Protein AF-A0AAP0PRJ4-F1 (afdb_monomer_lite)

InterPro domains:
  IPR001906 Terpene synthase, N-terminal domain [PF01397] (146-217)
  IPR008930 Terpenoid cyclases/protein prenyltransferase alpha-alpha toroid [SSF48239] (70-239)
  IPR008949 Isoprenoid synthase domain superfamily [G3DSA:1.10.600.10] (243-301)
  IPR008949 Isoprenoid synthase domain superfamily [SSF48576] (244-309)
  IPR036965 Terpene synthase, N-terminal domain superfamily [G3DSA:1.50.10.130] (69-141)
  IPR036965 Terpene synthase, N-terminal domain superfamily [G3DSA:1.50.10.130] (145-242)
  IPR050148 Terpene synthase-like [PTHR31225] (92-299)

Organism: NCBI:txid152371

pLDDT: mean 70.39, std 16.17, range [26.59, 90.38]

Structure (mmCIF, N/CA/C/O backbone):
data_AF-A0AAP0PRJ4-F1
#
_entry.id   AF-A0AAP0PRJ4-F1
#
loop_
_atom_site.group_PDB
_atom_site.id
_atom_site.type_symbol
_atom_site.label_atom_id
_atom_site.label_alt_id
_atom_site.label_comp_id
_atom_site.label_asym_id
_atom_site.label_entity_id
_atom_site.label_seq_id
_atom_site.pdbx_PDB_ins_code
_atom_site.Cartn_x
_atom_site.Cartn_y
_atom_site.Cartn_z
_atom_site.occupancy
_atom_site.B_iso_or_equiv
_atom_site.auth_seq_id
_atom_site.auth_comp_id
_atom_site.auth_asym_id
_atom_site.auth_atom_id
_atom_site.pdbx_PDB_model_num
ATOM 1 N N . MET A 1 1 ? 1.179 -19.574 15.711 1.00 26.72 1 MET A N 1
ATOM 2 C CA . MET A 1 1 ? 1.758 -19.412 17.064 1.00 26.72 1 MET A CA 1
ATOM 3 C C . MET A 1 1 ? 0.644 -19.157 18.076 1.00 26.72 1 MET A C 1
ATOM 5 O O . MET A 1 1 ? 0.564 -18.089 18.664 1.00 26.72 1 MET A O 1
ATOM 9 N N . LEU A 1 2 ? -0.247 -20.135 18.222 1.00 29.12 2 LEU A N 1
ATOM 10 C CA . LEU A 1 2 ? -1.282 -20.218 19.253 1.00 29.12 2 LEU A CA 1
ATOM 11 C C . LEU A 1 2 ? -1.389 -21.711 19.554 1.00 29.12 2 LEU A C 1
ATOM 13 O O . LEU A 1 2 ? -2.234 -22.383 18.989 1.00 29.12 2 LEU A O 1
ATOM 17 N N . GLU A 1 3 ? -0.391 -22.220 20.266 1.00 35.81 3 GLU A N 1
ATOM 18 C CA . GLU A 1 3 ? -0.306 -23.526 20.932 1.00 35.81 3 GLU A CA 1
ATOM 19 C C . GLU A 1 3 ? 1.117 -23.620 21.515 1.00 35.81 3 GLU A C 1
ATOM 21 O O . GLU A 1 3 ? 2.039 -23.044 20.932 1.00 35.81 3 GLU A O 1
ATOM 26 N N . CYS A 1 4 ? 1.262 -24.316 22.650 1.00 26.59 4 CYS A N 1
ATOM 27 C CA . CYS A 1 4 ? 2.401 -24.370 23.594 1.00 26.59 4 CYS A CA 1
ATOM 28 C C . CYS A 1 4 ? 2.290 -23.301 24.707 1.00 26.59 4 CYS A C 1
ATOM 30 O O . CYS A 1 4 ? 2.383 -22.113 24.427 1.00 26.59 4 CYS A O 1
ATOM 32 N N . VAL A 1 5 ? 2.095 -23.608 25.995 1.00 30.95 5 VAL A N 1
ATOM 33 C CA . VAL A 1 5 ? 2.393 -24.819 26.776 1.00 30.95 5 VAL A CA 1
ATOM 34 C C . VAL A 1 5 ? 1.332 -24.968 27.878 1.00 30.95 5 VAL A C 1
ATOM 36 O O . VAL A 1 5 ? 1.329 -24.208 28.841 1.00 30.95 5 VAL A O 1
ATOM 39 N N . ASP A 1 6 ? 0.455 -25.963 27.748 1.00 39.69 6 ASP A N 1
ATOM 40 C CA . ASP A 1 6 ? -0.276 -26.541 28.877 1.00 39.69 6 ASP A CA 1
ATOM 41 C C . ASP A 1 6 ? 0.555 -27.719 29.383 1.00 39.69 6 ASP A C 1
ATOM 43 O O . ASP A 1 6 ? 0.554 -28.766 28.741 1.00 39.69 6 ASP A O 1
ATOM 47 N N . GLN A 1 7 ? 1.300 -27.527 30.478 1.00 40.75 7 GLN A N 1
ATOM 48 C CA . GLN A 1 7 ? 1.701 -28.566 31.444 1.00 40.75 7 GLN A CA 1
ATOM 49 C C . GLN A 1 7 ? 2.691 -28.010 32.484 1.00 40.75 7 GLN A C 1
ATOM 51 O O . GLN A 1 7 ? 3.817 -28.476 32.573 1.00 40.75 7 GLN A O 1
ATOM 56 N N . GLU A 1 8 ? 2.279 -27.066 33.338 1.00 33.66 8 GLU A N 1
ATOM 57 C CA . GLU A 1 8 ? 2.962 -26.870 34.630 1.00 33.66 8 GLU A CA 1
ATOM 58 C C . GLU A 1 8 ? 1.953 -26.615 35.768 1.00 33.66 8 GLU A C 1
ATOM 60 O O . GLU A 1 8 ? 1.305 -25.581 35.853 1.00 33.66 8 GLU A O 1
ATOM 65 N N . ASN A 1 9 ? 1.828 -27.634 36.628 1.00 31.75 9 ASN A N 1
ATOM 66 C CA . ASN A 1 9 ? 1.464 -27.627 38.051 1.00 31.75 9 ASN A CA 1
ATOM 67 C C . ASN A 1 9 ? 0.219 -26.812 38.527 1.00 31.75 9 ASN A C 1
ATOM 69 O O . ASN A 1 9 ? 0.287 -25.590 38.662 1.00 31.75 9 ASN A O 1
ATOM 73 N N . PRO A 1 10 ? -0.889 -27.459 38.966 1.00 35.59 10 PRO A N 1
ATOM 74 C CA . PRO A 1 10 ? -2.126 -26.781 39.398 1.00 35.59 10 PRO A CA 1
ATOM 75 C C . PRO A 1 10 ? -2.026 -25.870 40.638 1.00 35.59 10 PRO A C 1
ATOM 77 O O . PRO A 1 10 ? -3.028 -25.260 41.024 1.00 35.59 10 PRO A O 1
ATOM 80 N N . GLN A 1 11 ? -0.866 -25.784 41.296 1.00 39.62 11 GLN A N 1
ATOM 81 C CA . GLN A 1 11 ? -0.703 -25.069 42.567 1.00 39.62 11 GLN A CA 1
ATOM 82 C C . GLN A 1 11 ? 0.040 -23.729 42.494 1.00 39.62 11 GLN A C 1
ATOM 84 O O . GLN A 1 11 ? 0.169 -23.073 43.524 1.00 39.62 11 GLN A O 1
ATOM 89 N N . VAL A 1 12 ? 0.458 -23.259 41.314 1.00 44.94 12 VAL A N 1
ATOM 90 C CA . VAL A 1 12 ? 1.105 -21.938 41.175 1.00 44.94 12 VAL A CA 1
ATOM 91 C C . VAL A 1 12 ? 0.523 -21.187 39.979 1.00 44.94 12 VAL A C 1
ATOM 93 O O . VAL A 1 12 ? 1.203 -20.883 39.010 1.00 44.94 12 VAL A O 1
ATOM 96 N N . VAL A 1 13 ? -0.778 -20.901 40.024 1.00 44.59 13 VAL A N 1
ATOM 97 C CA . VAL A 1 13 ? -1.362 -19.903 39.117 1.00 44.59 13 VAL A CA 1
ATOM 98 C C . VAL A 1 13 ? -1.430 -18.606 39.904 1.00 44.59 13 VAL A C 1
ATOM 100 O O . VAL A 1 13 ? -2.230 -18.492 40.835 1.00 44.59 13 VAL A O 1
ATOM 103 N N . ASP A 1 14 ? -0.532 -17.695 39.543 1.00 50.53 14 ASP A N 1
ATOM 104 C CA . ASP A 1 14 ? -0.305 -16.391 40.153 1.00 50.53 14 ASP A CA 1
ATOM 105 C C . ASP A 1 14 ? -1.638 -15.659 40.400 1.00 50.53 14 ASP A C 1
ATOM 107 O O . ASP A 1 14 ? -2.507 -15.602 39.519 1.00 50.53 14 ASP A O 1
ATOM 111 N N . GLY A 1 15 ? -1.826 -15.125 41.611 1.00 53.94 15 GLY A N 1
ATOM 112 C CA . GLY A 1 15 ? -3.060 -14.447 42.043 1.00 53.94 15 GLY A CA 1
ATOM 113 C C . GLY A 1 15 ? -3.636 -13.433 41.032 1.00 53.94 15 GLY A C 1
ATOM 114 O O . GLY A 1 15 ? -4.856 -13.435 40.833 1.00 53.94 15 GLY A O 1
ATOM 115 N N . PRO A 1 16 ? -2.803 -12.647 40.317 1.00 52.22 16 PRO A N 1
ATOM 116 C CA . PRO A 1 16 ? -3.258 -11.712 39.289 1.00 52.22 16 PRO A CA 1
ATOM 117 C C . PRO A 1 16 ? -3.893 -12.384 38.065 1.00 52.22 16 PRO A C 1
ATOM 119 O O . PRO A 1 16 ? -4.858 -11.862 37.512 1.00 52.22 16 PRO A O 1
ATOM 122 N N . LEU A 1 17 ? -3.397 -13.552 37.639 1.00 48.53 17 LEU A N 1
ATOM 123 C CA . LEU A 1 17 ? -3.915 -14.252 36.458 1.00 48.53 17 LEU A CA 1
ATOM 124 C C . LEU A 1 17 ? -5.283 -14.883 36.752 1.00 48.53 17 LEU A C 1
ATOM 126 O O . LEU A 1 17 ? -6.190 -14.810 35.926 1.00 48.53 17 LEU A O 1
ATOM 130 N N . ARG A 1 18 ? -5.467 -15.438 37.960 1.00 51.66 18 ARG A N 1
ATOM 131 C CA . ARG A 1 18 ? -6.779 -15.933 38.415 1.00 51.66 18 ARG A CA 1
ATOM 132 C C . ARG A 1 18 ? -7.788 -14.801 38.586 1.00 51.66 18 ARG A C 1
ATOM 134 O O . ARG A 1 18 ? -8.939 -14.977 38.201 1.00 51.66 18 ARG A O 1
ATOM 141 N N . GLN A 1 19 ? -7.369 -13.646 39.109 1.00 54.75 19 GLN A N 1
ATOM 142 C CA . GLN A 1 19 ? -8.227 -12.458 39.170 1.00 54.75 19 GLN A CA 1
ATOM 143 C C . GLN A 1 19 ? -8.578 -11.939 37.775 1.00 54.75 19 GLN A C 1
ATOM 145 O O . GLN A 1 19 ? -9.742 -11.656 37.531 1.00 54.75 19 GLN A O 1
ATOM 150 N N . ALA A 1 20 ? -7.635 -11.894 36.832 1.00 52.38 20 ALA A N 1
ATOM 151 C CA . ALA A 1 20 ? -7.909 -11.486 35.455 1.00 52.38 20 ALA A CA 1
ATOM 152 C C . ALA A 1 20 ? -8.860 -12.453 34.723 1.00 52.38 20 ALA A C 1
ATOM 154 O O . ALA A 1 20 ? -9.729 -12.004 33.980 1.00 52.38 20 ALA A O 1
ATOM 155 N N . ILE A 1 21 ? -8.743 -13.768 34.951 1.00 58.78 21 ILE A N 1
ATOM 156 C CA . ILE A 1 21 ? -9.667 -14.777 34.402 1.00 58.78 21 ILE A CA 1
ATOM 157 C C . ILE A 1 21 ? -11.054 -14.654 35.051 1.00 58.78 21 ILE A C 1
ATOM 159 O O . ILE A 1 21 ? -12.050 -14.633 34.336 1.00 58.78 21 ILE A O 1
ATOM 163 N N . ALA A 1 22 ? -11.132 -14.481 36.372 1.00 57.19 22 ALA A N 1
ATOM 164 C CA . ALA A 1 22 ? -12.400 -14.285 37.076 1.00 57.19 22 ALA A CA 1
ATOM 165 C C . ALA A 1 22 ? -13.086 -12.953 36.705 1.00 57.19 22 ALA A C 1
ATOM 167 O O . ALA A 1 22 ? -14.299 -12.928 36.514 1.00 57.19 22 ALA A O 1
ATOM 168 N N . LEU A 1 23 ? -12.331 -11.859 36.519 1.00 55.38 23 LEU A N 1
ATOM 169 C CA . LEU A 1 23 ? -12.842 -10.597 35.965 1.00 55.38 23 LEU A CA 1
ATOM 170 C C . LEU A 1 23 ? -13.282 -10.765 34.505 1.00 55.38 23 LEU A C 1
ATOM 172 O O . LEU A 1 23 ? -14.303 -10.214 34.107 1.00 55.38 23 LEU A O 1
ATOM 176 N N . ARG A 1 24 ? -12.562 -11.547 33.695 1.00 55.84 24 ARG A N 1
ATOM 177 C CA . ARG A 1 24 ? -12.970 -11.878 32.321 1.00 55.84 24 ARG A CA 1
ATOM 178 C C . ARG A 1 24 ? -14.269 -12.686 32.300 1.00 55.84 24 ARG A C 1
ATOM 180 O O . ARG A 1 24 ? -15.092 -12.476 31.423 1.00 55.84 24 ARG A O 1
ATOM 187 N N . GLU A 1 25 ? -14.503 -13.582 33.244 1.00 58.44 25 GLU A N 1
ATOM 188 C CA . GLU A 1 25 ? -15.759 -14.339 33.295 1.00 58.44 25 GLU A CA 1
ATOM 189 C C . GLU A 1 25 ? -16.917 -13.503 33.867 1.00 58.44 25 GLU A C 1
ATOM 191 O O . GLU A 1 25 ? -18.037 -13.596 33.368 1.00 58.44 25 GLU A O 1
ATOM 196 N N . ALA A 1 26 ? -16.648 -12.622 34.838 1.00 56.16 26 ALA A N 1
ATOM 197 C CA . ALA A 1 26 ? -17.663 -11.802 35.504 1.00 56.16 26 ALA A CA 1
ATOM 198 C C . ALA A 1 26 ? -18.024 -10.496 34.765 1.00 56.16 26 ALA A C 1
ATOM 200 O O . ALA A 1 26 ? -19.172 -10.060 34.816 1.00 56.16 26 ALA A O 1
ATOM 201 N N . LEU A 1 27 ? -17.074 -9.848 34.081 1.00 52.69 27 LEU A N 1
ATOM 202 C CA . LEU A 1 27 ? -17.278 -8.538 33.445 1.00 52.69 27 LEU A CA 1
ATOM 203 C C . LEU A 1 27 ? -17.517 -8.637 31.931 1.00 52.69 27 LEU A C 1
ATOM 205 O O . LEU A 1 27 ? -18.196 -7.776 31.376 1.00 52.69 27 LEU A O 1
ATOM 209 N N . CYS A 1 28 ? -17.004 -9.678 31.262 1.00 52.69 28 CYS A N 1
ATOM 210 C CA . CYS A 1 28 ? -17.005 -9.786 29.797 1.00 52.69 28 CYS A CA 1
ATOM 211 C C . CYS A 1 28 ? -18.101 -10.707 29.218 1.00 52.69 28 CYS A C 1
ATOM 213 O O . CYS A 1 28 ? -18.127 -10.929 28.012 1.00 52.69 28 CYS A O 1
ATOM 215 N N . GLY A 1 29 ? -19.012 -11.254 30.026 1.00 59.94 29 GLY A N 1
ATOM 216 C CA . GLY A 1 29 ? -20.125 -12.073 29.525 1.00 59.94 29 GLY A CA 1
ATOM 217 C C . GLY A 1 29 ? -21.319 -11.235 29.062 1.00 59.94 29 GLY A C 1
ATOM 218 O O . GLY A 1 29 ? -21.650 -11.206 27.878 1.00 59.94 29 GLY A O 1
ATOM 219 N N . ASP A 1 30 ? -21.954 -10.541 30.007 1.00 59.78 30 ASP A N 1
ATOM 220 C CA . ASP A 1 30 ? -23.213 -9.822 29.770 1.00 59.78 30 ASP A CA 1
ATOM 221 C C . ASP A 1 30 ? -22.990 -8.429 29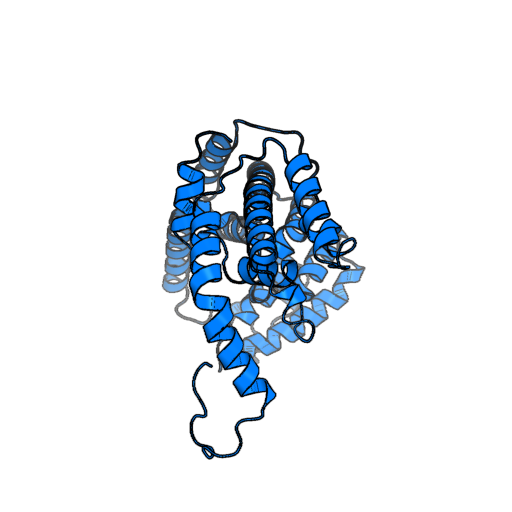.179 1.00 59.78 30 ASP A C 1
ATOM 223 O O . ASP A 1 30 ? -23.503 -8.150 28.101 1.00 59.78 30 ASP A O 1
ATOM 227 N N . ARG A 1 31 ? -22.097 -7.611 29.757 1.00 60.81 31 ARG A N 1
ATOM 228 C CA . ARG A 1 31 ? -21.736 -6.299 29.177 1.00 60.81 31 ARG A CA 1
ATOM 229 C C . ARG A 1 31 ? -21.217 -6.402 27.750 1.00 60.81 31 ARG A C 1
ATOM 231 O O . ARG A 1 31 ? -21.464 -5.524 26.935 1.00 60.81 31 ARG A O 1
ATOM 238 N N . LEU A 1 32 ? -20.485 -7.465 27.439 1.00 59.34 32 LEU A N 1
ATOM 239 C CA . LEU A 1 32 ? -19.886 -7.665 26.122 1.00 59.34 32 LEU A CA 1
ATOM 240 C C . LEU A 1 32 ? -20.936 -8.131 25.101 1.00 59.34 32 LEU A C 1
ATOM 242 O O . LEU A 1 32 ? -20.834 -7.760 23.933 1.00 59.34 32 LEU A O 1
ATOM 246 N N . ARG A 1 33 ? -21.972 -8.870 25.538 1.00 60.72 33 ARG A N 1
ATOM 247 C CA . ARG A 1 33 ? -23.184 -9.143 24.746 1.00 60.72 33 ARG A CA 1
ATOM 248 C C . ARG A 1 33 ? -23.997 -7.867 24.517 1.00 60.72 33 ARG A C 1
ATOM 250 O O . ARG A 1 33 ? -24.262 -7.540 23.364 1.00 60.72 33 ARG A O 1
ATOM 257 N N . ASP A 1 34 ? -24.272 -7.099 25.566 1.00 63.53 34 ASP A N 1
ATOM 258 C CA . ASP A 1 34 ? -25.059 -5.862 25.482 1.00 63.53 34 ASP A CA 1
ATOM 259 C C . ASP A 1 34 ? -24.363 -4.804 24.610 1.00 63.53 34 ASP A C 1
ATOM 261 O O . ASP A 1 34 ? -24.961 -4.236 23.696 1.00 63.53 34 ASP A O 1
ATOM 265 N N . CYS A 1 35 ? -23.056 -4.598 24.804 1.00 57.34 35 CYS A N 1
ATOM 266 C CA . CYS A 1 35 ? -22.259 -3.677 23.993 1.00 57.34 35 CYS A CA 1
ATOM 267 C C . CYS A 1 35 ? -22.131 -4.151 22.540 1.00 57.34 35 CYS A C 1
ATOM 269 O O . CYS A 1 35 ? -22.054 -3.325 21.630 1.00 57.34 35 CYS A O 1
ATOM 271 N N . LYS A 1 36 ? -22.114 -5.467 22.290 1.00 60.81 36 LYS A N 1
ATOM 272 C CA . LYS A 1 36 ? -22.137 -6.019 20.929 1.00 60.81 36 LYS A CA 1
ATOM 273 C C . LYS A 1 36 ? -23.464 -5.696 20.244 1.00 60.81 36 LYS A C 1
ATOM 275 O O . LYS A 1 36 ? -23.451 -5.213 19.113 1.00 60.81 36 LYS A O 1
ATOM 280 N N . ASP A 1 37 ? -24.587 -5.915 20.916 1.00 62.50 37 ASP A N 1
ATOM 281 C CA . ASP A 1 37 ? -25.909 -5.631 20.355 1.00 62.50 37 ASP A CA 1
ATOM 282 C C . ASP A 1 37 ? -26.105 -4.122 20.138 1.00 62.50 37 ASP A C 1
ATOM 284 O O . ASP A 1 37 ? -26.611 -3.700 19.094 1.00 62.50 37 ASP A O 1
ATOM 288 N N . GLN A 1 38 ? -25.580 -3.292 21.043 1.00 60.84 38 GLN A N 1
ATOM 289 C CA . GLN A 1 38 ? -25.521 -1.839 20.893 1.00 60.84 38 GLN A CA 1
ATOM 290 C C . GLN A 1 38 ? -24.620 -1.402 19.728 1.00 60.84 38 GLN A C 1
ATOM 292 O O . GLN A 1 38 ? -25.014 -0.523 18.964 1.00 60.84 38 GLN A O 1
ATOM 297 N N . TYR A 1 39 ? -23.456 -2.027 19.524 1.00 55.53 39 TYR A N 1
ATOM 298 C CA . TYR A 1 39 ? -22.568 -1.752 18.386 1.00 55.53 39 TYR A CA 1
ATOM 299 C C . TYR A 1 39 ? -23.264 -2.009 17.039 1.00 55.53 39 TYR A C 1
ATOM 301 O O . TYR A 1 39 ? -23.150 -1.199 16.117 1.00 55.53 39 TYR A O 1
ATOM 309 N N . TYR A 1 40 ? -24.042 -3.091 16.926 1.00 56.44 40 TYR A N 1
ATOM 310 C CA . TYR A 1 40 ? -24.815 -3.380 15.712 1.00 56.44 40 TYR A CA 1
ATOM 311 C C . TYR A 1 40 ? -26.066 -2.497 15.552 1.00 56.44 40 TYR A C 1
ATOM 313 O O . TYR A 1 40 ? -26.508 -2.278 14.418 1.00 56.44 40 TYR A O 1
ATOM 321 N N . SER A 1 41 ? -26.609 -1.961 16.651 1.00 55.97 41 SER A N 1
ATOM 322 C CA . SER A 1 41 ? -27.847 -1.166 16.672 1.00 55.97 41 SER A CA 1
ATOM 323 C C . SER A 1 41 ? -27.620 0.348 16.527 1.00 55.97 41 SER A C 1
ATOM 325 O O . SER A 1 41 ? -28.414 1.031 15.877 1.00 55.97 41 SER A O 1
ATOM 327 N N . ASN A 1 42 ? -26.521 0.894 17.063 1.00 53.66 42 ASN A N 1
ATOM 328 C CA . ASN A 1 42 ? -26.200 2.325 17.029 1.00 53.66 42 ASN A CA 1
ATOM 329 C C . ASN A 1 42 ? -25.597 2.752 15.684 1.00 53.66 42 ASN A C 1
ATOM 331 O O . ASN A 1 42 ? -24.405 3.031 15.541 1.00 53.66 42 ASN A O 1
ATOM 335 N N . LYS A 1 43 ? -26.461 2.892 14.680 1.00 54.38 43 LYS A N 1
ATOM 336 C CA . LYS A 1 43 ? -26.154 3.624 13.448 1.00 54.38 43 LYS A CA 1
ATOM 337 C C . LYS A 1 43 ? -26.588 5.081 13.587 1.00 54.38 43 LYS A C 1
ATOM 339 O O . LYS A 1 43 ? -27.514 5.500 12.906 1.00 54.38 43 LYS A O 1
ATOM 344 N N . THR A 1 44 ? -25.952 5.874 14.451 1.00 51.88 44 THR A N 1
ATOM 345 C CA . THR A 1 44 ? -26.123 7.337 14.350 1.00 51.88 44 THR A CA 1
ATOM 346 C C . THR A 1 44 ? -25.434 7.804 13.067 1.00 51.88 44 THR A C 1
ATOM 348 O O . THR A 1 44 ? -24.212 7.641 12.969 1.00 51.88 44 THR A O 1
ATOM 351 N N . PRO A 1 45 ? -26.161 8.337 12.071 1.00 54.44 45 PRO A N 1
ATOM 352 C CA . PRO A 1 45 ? -25.532 8.833 10.861 1.00 54.44 45 PRO A CA 1
ATOM 353 C C . PRO A 1 45 ? -24.788 10.131 11.183 1.00 54.44 45 PRO A C 1
ATOM 355 O O . PRO A 1 45 ? -25.381 11.084 11.677 1.00 54.44 45 PRO A O 1
ATOM 358 N N . PHE A 1 46 ? -23.487 10.163 10.906 1.00 55.78 46 PHE A N 1
ATOM 359 C CA . PHE A 1 46 ? -22.732 11.414 10.855 1.00 55.78 46 PHE A CA 1
ATOM 360 C C . PHE A 1 46 ? -22.948 12.062 9.490 1.00 55.78 46 PHE A C 1
ATOM 362 O O . PHE A 1 46 ? -22.813 11.378 8.468 1.00 55.78 46 PHE A O 1
ATOM 369 N N . THR A 1 47 ? -23.274 13.354 9.475 1.00 55.97 47 THR A N 1
ATOM 370 C CA . THR A 1 47 ? -23.610 14.094 8.253 1.00 55.97 47 THR A CA 1
ATOM 371 C C . THR A 1 47 ? -22.403 14.774 7.616 1.00 55.97 47 THR A C 1
ATOM 373 O O . THR A 1 47 ? -22.423 15.032 6.415 1.00 55.97 47 THR A O 1
ATOM 376 N N . SER A 1 48 ? -21.320 15.004 8.369 1.00 62.91 48 SER A N 1
ATOM 377 C CA . SER A 1 48 ? -20.100 15.625 7.839 1.00 62.91 48 SER A CA 1
ATOM 378 C C . SER A 1 48 ? -18.799 15.003 8.365 1.00 62.91 48 SER A C 1
ATOM 380 O O . SER A 1 48 ? -18.749 14.383 9.428 1.00 62.91 48 SER A O 1
ATOM 382 N N . THR A 1 49 ? -17.701 15.187 7.618 1.00 62.19 49 THR A N 1
ATOM 383 C CA . THR A 1 49 ? -16.353 14.765 8.047 1.00 62.19 49 THR A CA 1
ATOM 384 C C . THR A 1 49 ? -15.895 15.488 9.310 1.00 62.19 49 THR A C 1
ATOM 386 O O . THR A 1 49 ? -15.192 14.901 10.125 1.00 62.19 49 THR A O 1
ATOM 389 N N . ASN A 1 50 ? -16.315 16.742 9.485 1.00 65.75 50 ASN A N 1
ATOM 390 C CA . ASN A 1 50 ? -15.920 17.567 10.624 1.00 65.75 50 ASN A CA 1
ATOM 391 C C . ASN A 1 50 ? -16.596 17.084 11.917 1.00 65.75 50 ASN A C 1
ATOM 393 O O . ASN A 1 50 ? -15.962 17.072 12.967 1.00 65.75 50 ASN A O 1
ATOM 397 N N . GLU A 1 51 ? -17.849 16.624 11.845 1.00 66.94 51 GLU A N 1
ATOM 398 C CA . GLU A 1 51 ? -18.535 15.998 12.986 1.00 66.94 51 GLU A CA 1
ATOM 399 C C . GLU A 1 51 ? -17.850 14.705 13.434 1.00 66.94 51 GLU A C 1
ATOM 401 O O . GLU A 1 51 ? -17.716 14.465 14.632 1.00 66.94 51 GLU A O 1
ATOM 406 N N . LEU A 1 52 ? -17.389 13.882 12.485 1.00 68.62 52 LEU A N 1
ATOM 407 C CA . LEU A 1 52 ? -16.634 12.663 12.790 1.00 68.62 52 LEU A CA 1
ATOM 408 C C . LEU A 1 52 ? -15.324 12.985 13.509 1.00 68.62 52 LEU A C 1
ATOM 410 O O . LEU A 1 52 ? -14.993 12.349 14.504 1.00 68.62 52 LEU A O 1
ATOM 414 N N . GLU A 1 53 ? -14.586 13.977 13.018 1.00 67.50 53 GLU A N 1
ATOM 415 C CA . GLU A 1 53 ? -13.316 14.402 13.611 1.00 67.50 53 GLU A CA 1
ATOM 416 C C . GLU A 1 53 ? -13.501 14.947 15.027 1.00 67.50 53 GLU A C 1
ATOM 418 O O . GLU A 1 53 ? -12.758 14.570 15.936 1.00 67.50 53 GLU A O 1
ATOM 423 N N . LEU A 1 54 ? -14.541 15.757 15.235 1.00 70.88 54 LEU A N 1
ATOM 424 C CA . LEU A 1 54 ? -14.900 16.272 16.551 1.00 70.88 54 LEU A CA 1
ATOM 425 C C . LEU A 1 54 ? -15.288 15.140 17.515 1.00 70.88 54 LEU A C 1
ATOM 427 O O . LEU A 1 54 ? -14.804 15.112 18.644 1.00 70.88 54 LEU A O 1
ATOM 431 N N . ALA A 1 55 ? -16.107 14.184 17.064 1.00 69.88 55 ALA A N 1
ATOM 432 C CA . ALA A 1 55 ? -16.531 13.045 17.875 1.00 69.88 55 ALA A CA 1
ATOM 433 C C . ALA A 1 55 ? -15.348 12.151 18.278 1.00 69.88 55 ALA A C 1
ATOM 435 O O . ALA A 1 55 ? -15.262 11.730 19.429 1.00 69.88 55 ALA A O 1
ATOM 436 N N . ILE A 1 56 ? -14.410 11.890 17.359 1.00 71.19 56 ILE A N 1
ATOM 437 C CA . ILE A 1 56 ? -13.186 11.137 17.672 1.00 71.19 56 ILE A CA 1
ATOM 438 C C . ILE A 1 56 ? -12.351 11.902 18.700 1.00 71.19 56 ILE A C 1
ATOM 440 O O . ILE A 1 56 ? -11.925 11.315 19.692 1.00 71.19 56 ILE A O 1
ATOM 444 N N . GLY A 1 57 ? -12.148 13.208 18.496 1.00 67.94 57 GLY A N 1
ATOM 445 C CA . GLY A 1 57 ? -11.408 14.053 19.432 1.00 67.94 57 GLY A CA 1
ATOM 446 C C . GLY A 1 57 ? -12.008 14.038 20.839 1.00 67.94 57 GLY A C 1
ATOM 447 O O . GLY A 1 57 ? -11.279 13.827 21.805 1.00 67.94 57 GLY A O 1
ATOM 448 N N . GLN A 1 58 ? -13.330 14.185 20.951 1.00 70.06 58 GLN A N 1
ATOM 449 C CA . GLN A 1 58 ? -14.046 14.145 22.230 1.00 70.06 58 GLN A CA 1
ATOM 450 C C . GLN A 1 58 ? -13.871 12.801 22.944 1.00 70.06 58 GLN A C 1
ATOM 452 O O . GLN A 1 58 ? -13.440 12.786 24.095 1.00 70.06 58 GLN A O 1
ATOM 457 N N . ILE A 1 59 ? -14.113 11.678 22.257 1.00 69.81 59 ILE A N 1
ATOM 458 C CA . ILE A 1 59 ? -13.994 10.348 22.876 1.00 69.81 59 ILE A CA 1
ATOM 459 C C . ILE A 1 59 ? -12.546 10.073 23.314 1.00 69.81 59 ILE A C 1
ATOM 461 O O . ILE A 1 59 ? -12.317 9.497 24.372 1.00 69.81 59 ILE A O 1
ATOM 465 N N . LEU A 1 60 ? -11.545 10.508 22.543 1.00 68.88 60 LEU A N 1
ATOM 466 C CA . LEU A 1 60 ? -10.139 10.298 22.905 1.00 68.88 60 LEU A CA 1
ATOM 467 C C . LEU A 1 60 ? -9.694 11.118 24.122 1.00 68.88 60 LEU A C 1
ATOM 469 O O . LEU A 1 60 ? -8.896 10.611 24.915 1.00 68.88 60 LEU A O 1
ATOM 473 N N . VAL A 1 61 ? -10.205 12.345 24.280 1.00 68.69 61 VAL A N 1
ATOM 474 C CA . VAL A 1 61 ? -9.987 13.152 25.493 1.00 68.69 61 VAL A CA 1
ATOM 475 C C . VAL A 1 61 ? -10.615 12.465 26.703 1.00 68.69 61 VAL A C 1
ATOM 477 O O . VAL A 1 61 ? -9.955 12.320 27.729 1.00 68.69 61 VAL A O 1
ATOM 480 N N . GLU A 1 62 ? -11.854 11.989 26.573 1.00 65.19 62 GLU A N 1
ATOM 481 C CA . GLU A 1 62 ? -12.552 11.263 27.641 1.00 65.19 62 GLU A CA 1
ATOM 482 C C . GLU A 1 62 ? -11.824 9.969 28.035 1.00 65.19 62 GLU A C 1
ATOM 484 O O . GLU A 1 62 ? -11.737 9.650 29.214 1.00 65.19 62 GLU A O 1
ATOM 489 N N . CYS A 1 63 ? -11.225 9.260 27.075 1.00 62.62 63 CYS A N 1
ATOM 490 C CA . CYS A 1 63 ? -10.444 8.046 27.326 1.00 62.62 63 CYS A CA 1
ATOM 491 C C . CYS A 1 63 ? -8.994 8.307 27.793 1.00 62.62 63 CYS A C 1
ATOM 493 O O . CYS A 1 63 ? -8.174 7.386 27.721 1.00 62.62 63 CYS A O 1
ATOM 495 N N . ASN A 1 64 ? -8.648 9.541 28.194 1.00 62.31 64 ASN A N 1
ATOM 496 C CA . ASN A 1 64 ? -7.314 9.975 28.646 1.00 62.31 64 ASN A CA 1
ATOM 497 C C . ASN A 1 64 ? -6.162 9.518 27.720 1.00 62.31 64 ASN A C 1
ATOM 499 O O . ASN A 1 64 ? -5.061 9.162 28.149 1.00 62.31 64 ASN A O 1
ATOM 503 N N . ASN A 1 65 ? -6.429 9.473 26.411 1.00 63.75 65 ASN A N 1
ATOM 504 C CA . ASN A 1 65 ? -5.489 8.981 25.414 1.00 63.75 65 ASN A CA 1
ATOM 505 C C . ASN A 1 65 ? -4.660 10.148 24.850 1.00 63.75 65 ASN A C 1
ATOM 507 O O . ASN A 1 65 ? -5.008 10.763 23.844 1.00 63.75 65 ASN A O 1
ATOM 511 N N . ASN A 1 66 ? -3.506 10.416 25.470 1.00 54.88 66 ASN A N 1
ATOM 512 C CA . ASN A 1 66 ? -2.598 11.532 25.141 1.00 54.88 66 ASN A CA 1
ATOM 513 C C . ASN A 1 66 ? -1.937 11.486 23.742 1.00 54.88 66 ASN A C 1
ATOM 515 O O . ASN A 1 66 ? -1.137 12.357 23.406 1.00 54.88 66 ASN A O 1
ATOM 519 N N . LEU A 1 67 ? -2.269 10.522 22.875 1.00 54.50 67 LEU A N 1
ATOM 520 C CA . LEU A 1 67 ? -1.778 10.459 21.483 1.00 54.50 67 LEU A CA 1
ATOM 521 C C . LEU A 1 67 ? -2.460 11.466 20.531 1.00 54.50 67 LEU A C 1
ATOM 523 O O . LEU A 1 67 ? -2.304 11.391 19.311 1.00 54.50 67 LEU A O 1
ATOM 527 N N . LEU A 1 68 ? -3.173 12.439 21.098 1.00 50.19 68 LEU A N 1
ATOM 528 C CA . LEU A 1 68 ? -4.120 13.339 20.449 1.00 50.19 68 LEU A CA 1
ATOM 529 C C . LEU A 1 68 ? -3.546 14.258 19.363 1.00 50.19 68 LEU A C 1
ATOM 531 O O . LEU A 1 68 ? -4.336 14.846 18.634 1.00 50.19 68 LEU A O 1
ATOM 535 N N . HIS A 1 69 ? -2.221 14.417 19.247 1.00 45.09 69 HIS A N 1
ATOM 536 C CA . HIS A 1 69 ? -1.620 15.402 18.333 1.00 45.09 69 HIS A CA 1
ATOM 537 C C . HIS A 1 69 ? -0.789 14.786 17.197 1.00 45.09 69 HIS A C 1
ATOM 539 O O . HIS A 1 69 ? -0.956 15.155 16.041 1.00 45.09 69 HIS A O 1
ATOM 545 N N . SER A 1 70 ? 0.076 13.807 17.482 1.00 46.69 70 SER A N 1
ATOM 546 C CA . SER A 1 70 ? 0.913 13.190 16.437 1.00 46.69 70 SER A CA 1
ATOM 547 C C . SER A 1 70 ? 0.126 12.206 15.555 1.00 46.69 70 SER A C 1
ATOM 549 O O . SER A 1 70 ? 0.321 12.167 14.342 1.00 46.69 70 SER A O 1
ATOM 551 N N . PHE A 1 71 ? -0.813 11.450 16.138 1.00 51.44 71 PHE A N 1
ATOM 552 C CA . PHE A 1 71 ? -1.576 10.423 15.415 1.00 51.44 71 PHE A CA 1
ATOM 553 C C . PHE A 1 71 ? -2.802 10.968 14.684 1.00 51.44 71 PHE A C 1
ATOM 555 O O . PHE A 1 71 ? -3.145 10.474 13.610 1.00 51.44 71 PHE A O 1
ATOM 562 N N . THR A 1 72 ? -3.449 11.998 15.228 1.00 47.38 72 THR A N 1
ATOM 563 C CA . THR A 1 72 ? -4.535 12.703 14.538 1.00 47.38 72 THR A CA 1
ATOM 564 C C . THR A 1 72 ? -4.020 13.344 13.251 1.00 47.38 72 THR A C 1
ATOM 566 O O . THR A 1 72 ? -4.608 13.142 12.199 1.00 47.38 72 THR A O 1
ATOM 569 N N . VAL A 1 73 ? -2.866 14.012 13.270 1.00 45.84 73 VAL A N 1
ATOM 570 C CA . VAL A 1 73 ? -2.258 14.579 12.052 1.00 45.84 73 VAL A CA 1
ATOM 571 C C . VAL A 1 73 ? -1.964 13.506 10.993 1.00 45.84 73 VAL A C 1
ATOM 573 O O . VAL A 1 73 ? -2.076 13.785 9.801 1.00 45.84 73 VAL A O 1
ATOM 576 N N . TYR A 1 74 ? -1.633 12.277 11.399 1.00 48.78 74 TYR A N 1
ATOM 577 C CA . TYR A 1 74 ? -1.340 11.172 10.482 1.00 48.78 74 TYR A CA 1
ATOM 578 C C . TYR A 1 74 ? -2.608 10.527 9.885 1.00 48.78 74 TYR A C 1
ATOM 580 O O . TYR A 1 74 ? -2.680 10.317 8.677 1.00 48.78 74 TYR A O 1
ATOM 588 N N . ILE A 1 75 ? -3.641 10.271 10.698 1.00 48.03 75 ILE A N 1
ATOM 589 C CA . ILE A 1 75 ? -4.915 9.667 10.250 1.00 48.03 75 ILE A CA 1
ATOM 590 C C . ILE A 1 75 ? -5.841 10.689 9.568 1.00 48.03 75 ILE A C 1
ATOM 592 O O . ILE A 1 75 ? -6.575 10.338 8.644 1.00 48.03 75 ILE A O 1
ATOM 596 N N . PHE A 1 76 ? -5.806 11.952 10.002 1.00 51.53 76 PHE A N 1
ATOM 597 C CA . PHE A 1 76 ? -6.668 13.041 9.526 1.00 51.53 76 PHE A CA 1
ATOM 598 C C . PHE A 1 76 ? -5.981 13.967 8.524 1.00 51.53 76 PHE A C 1
ATOM 600 O O . PHE A 1 76 ? -6.527 15.023 8.207 1.00 51.53 76 PHE A O 1
ATOM 607 N N . HIS A 1 77 ? -4.820 13.589 7.977 1.00 51.84 77 HIS A N 1
ATOM 608 C CA . HIS A 1 77 ? -4.287 14.306 6.826 1.00 51.84 77 HIS A CA 1
ATOM 609 C C . HIS A 1 77 ? -5.290 14.188 5.676 1.00 51.84 77 HIS A C 1
ATOM 611 O O . HIS A 1 77 ? -5.460 13.135 5.059 1.00 51.84 77 HIS A O 1
ATOM 617 N N . LYS A 1 78 ? -6.002 15.284 5.437 1.00 49.22 78 LYS A N 1
ATOM 618 C CA . LYS A 1 78 ? -6.939 15.428 4.335 1.00 49.22 78 LYS A CA 1
ATOM 619 C C . LYS A 1 78 ? -6.091 15.611 3.079 1.00 49.22 78 LYS A C 1
ATOM 621 O O . LYS A 1 78 ? -5.260 16.521 3.034 1.00 49.22 78 LYS A O 1
ATOM 626 N N . PHE A 1 79 ? -6.292 14.800 2.041 1.00 46.56 79 PHE A N 1
ATOM 627 C CA . PHE A 1 79 ? -6.002 15.325 0.707 1.00 46.56 79 PHE A CA 1
ATOM 628 C C . PHE A 1 79 ? -6.853 16.589 0.571 1.00 46.56 79 PHE A C 1
ATOM 630 O O . PHE A 1 79 ? -8.042 16.536 0.894 1.00 46.56 79 PHE A O 1
ATOM 637 N N . LYS A 1 80 ? -6.269 17.730 0.174 1.00 43.69 80 LYS A N 1
ATOM 638 C CA . LYS A 1 80 ? -7.059 18.921 -0.180 1.00 43.69 80 LYS A CA 1
ATOM 639 C C . LYS A 1 80 ? -8.085 18.471 -1.221 1.00 43.69 80 LYS A C 1
ATOM 641 O O . LYS A 1 80 ? -7.729 18.236 -2.366 1.00 43.69 80 LYS A O 1
ATOM 646 N N . THR A 1 81 ? -9.318 18.251 -0.794 1.00 45.75 81 THR A N 1
ATOM 647 C CA . THR A 1 81 ? -10.395 17.750 -1.636 1.00 45.75 81 THR A CA 1
ATOM 648 C C . THR A 1 81 ? -11.416 18.850 -1.739 1.00 45.75 81 THR A C 1
ATOM 650 O O . THR A 1 81 ? -12.190 19.103 -0.816 1.00 45.75 81 THR A O 1
ATOM 653 N N . GLU A 1 82 ? -11.378 19.526 -2.878 1.00 37.03 82 GLU A N 1
ATOM 654 C CA . GLU A 1 82 ? -12.598 20.038 -3.474 1.00 37.03 82 GLU A CA 1
ATOM 655 C C . GLU A 1 82 ? -13.456 18.817 -3.815 1.00 37.03 82 GLU A C 1
ATOM 657 O O . GLU A 1 82 ? -12.977 17.828 -4.372 1.00 37.03 82 GLU A O 1
ATOM 662 N N . ALA A 1 83 ? -14.698 18.831 -3.347 1.00 39.28 83 ALA A N 1
ATOM 663 C CA . ALA A 1 83 ? -15.629 17.738 -3.533 1.00 39.28 83 ALA A CA 1
ATOM 664 C C . ALA A 1 83 ? -15.964 17.591 -5.024 1.00 39.28 83 ALA A C 1
ATOM 666 O O . ALA A 1 83 ? -16.672 18.427 -5.576 1.00 39.28 83 ALA A O 1
ATOM 667 N N . THR A 1 84 ? -15.517 16.513 -5.664 1.00 42.19 84 THR A N 1
ATOM 668 C CA . THR A 1 84 ? -16.048 16.077 -6.962 1.00 42.19 84 THR A CA 1
ATOM 669 C C . THR A 1 84 ? -16.913 14.838 -6.760 1.00 42.19 84 THR A C 1
ATOM 671 O O . THR A 1 84 ? -16.559 13.705 -7.079 1.00 42.19 84 THR A O 1
ATOM 674 N N . GLY A 1 85 ? -18.096 15.061 -6.187 1.00 46.56 85 GLY A N 1
ATOM 675 C CA . GLY A 1 85 ? -19.186 14.097 -6.293 1.00 46.56 85 GLY A CA 1
ATOM 676 C C . GLY A 1 85 ? -19.562 13.886 -7.765 1.00 46.56 85 GLY A C 1
ATOM 677 O O . GLY A 1 85 ? -19.542 14.827 -8.554 1.00 46.56 85 GLY A O 1
ATOM 678 N N . SER A 1 86 ? -19.923 12.645 -8.106 1.00 50.56 86 SER A N 1
ATOM 679 C CA . SER A 1 86 ? -20.510 12.174 -9.378 1.00 50.56 86 SER A CA 1
ATOM 680 C C . SER A 1 86 ? -19.608 11.517 -10.445 1.00 50.56 86 SER A C 1
ATOM 682 O O . SER A 1 86 ? -20.169 10.883 -11.338 1.00 50.56 86 SER A O 1
ATOM 684 N N . ASN A 1 87 ? -18.269 11.545 -10.372 1.00 60.94 87 ASN A N 1
ATOM 685 C CA . ASN A 1 87 ? -17.422 10.972 -11.449 1.00 60.94 87 ASN A CA 1
ATOM 686 C C . ASN A 1 87 ? -16.779 9.598 -11.169 1.00 60.94 87 ASN A C 1
ATOM 688 O O . ASN A 1 87 ? -16.243 8.992 -12.096 1.00 60.94 87 ASN A O 1
ATOM 692 N N . HIS A 1 88 ? -16.871 9.051 -9.950 1.00 65.44 88 HIS A N 1
ATOM 693 C CA . HIS A 1 88 ? -16.154 7.819 -9.562 1.00 65.44 88 HIS A CA 1
ATOM 694 C C . HIS A 1 88 ? -16.446 6.613 -10.481 1.00 65.44 88 HIS A C 1
ATOM 696 O O . HIS A 1 88 ? -15.533 5.909 -10.911 1.00 65.44 88 HIS A O 1
ATOM 702 N N . GLY A 1 89 ? -17.719 6.390 -10.835 1.00 65.19 89 GLY A N 1
ATOM 703 C CA . GLY A 1 89 ? -18.119 5.299 -11.735 1.00 65.19 89 GLY A CA 1
ATOM 704 C C . GLY A 1 89 ? -17.660 5.500 -13.184 1.00 65.19 89 GLY A C 1
ATOM 705 O O . GLY A 1 89 ? -17.251 4.544 -13.844 1.00 65.19 89 GLY A O 1
ATOM 706 N N . SER A 1 90 ? -17.678 6.743 -13.668 1.00 69.25 90 SER A N 1
ATOM 707 C CA . SER A 1 90 ? -17.213 7.104 -15.011 1.00 69.25 90 SER A CA 1
ATOM 708 C C . SER A 1 90 ? -15.701 6.922 -15.141 1.00 69.25 90 SER A C 1
ATOM 710 O O . SER A 1 90 ? -15.252 6.270 -16.080 1.00 69.25 90 SER A O 1
ATOM 712 N N . LEU A 1 91 ? -14.928 7.397 -14.159 1.00 73.25 91 LEU A N 1
ATOM 713 C CA . LEU A 1 91 ? -13.471 7.229 -14.107 1.00 73.25 91 LEU A CA 1
ATOM 714 C C . LEU A 1 91 ? -13.079 5.752 -14.012 1.00 73.25 91 LEU A C 1
ATOM 716 O O . LEU A 1 91 ? -12.213 5.300 -14.756 1.00 73.25 91 LEU A O 1
ATOM 720 N N . LYS A 1 92 ? -13.783 4.960 -13.191 1.00 73.00 92 LYS A N 1
ATOM 721 C CA . LYS A 1 92 ? -13.568 3.507 -13.114 1.00 73.00 92 LYS A CA 1
ATOM 722 C C . LYS A 1 92 ? -13.755 2.824 -14.471 1.00 73.00 92 LYS A C 1
ATOM 724 O O . LYS A 1 92 ? -12.980 1.943 -14.832 1.00 73.00 92 LYS A O 1
ATOM 729 N N . ASN A 1 93 ? -14.761 3.235 -15.241 1.00 71.25 93 ASN A N 1
ATOM 730 C CA . ASN A 1 93 ? -14.993 2.696 -16.580 1.00 71.25 93 ASN A CA 1
ATOM 731 C C . ASN A 1 93 ? -13.942 3.156 -17.603 1.00 71.25 93 ASN A C 1
ATOM 733 O O . ASN A 1 93 ? -13.633 2.391 -18.512 1.00 71.25 93 ASN A O 1
ATOM 737 N N . ILE A 1 94 ? -13.385 4.361 -17.459 1.00 71.19 94 ILE A N 1
ATOM 738 C CA . ILE A 1 94 ? -12.273 4.845 -18.294 1.00 71.19 94 ILE A CA 1
ATOM 739 C C . ILE A 1 94 ? -11.005 4.033 -17.997 1.00 71.19 94 ILE A C 1
ATOM 741 O O . ILE A 1 94 ? -10.397 3.488 -18.915 1.00 71.19 94 ILE A O 1
ATOM 745 N N . ILE A 1 95 ? -10.677 3.829 -16.716 1.00 72.50 95 ILE A N 1
ATOM 746 C CA . ILE A 1 95 ? -9.519 3.025 -16.287 1.00 72.50 95 ILE A CA 1
ATOM 747 C C . ILE A 1 95 ? -9.655 1.559 -16.717 1.00 72.50 95 ILE A C 1
ATOM 749 O O . ILE A 1 95 ? -8.656 0.916 -17.011 1.00 72.50 95 ILE A O 1
ATOM 753 N N . ARG A 1 96 ? -10.874 1.019 -16.816 1.00 71.31 96 ARG A N 1
ATOM 754 C CA . ARG A 1 96 ? -11.091 -0.320 -17.390 1.00 71.31 96 ARG A CA 1
ATOM 755 C C . ARG A 1 96 ? -10.791 -0.402 -18.884 1.00 71.31 96 ARG A C 1
ATOM 757 O O . ARG A 1 96 ? -10.393 -1.461 -19.349 1.00 71.31 96 ARG A O 1
ATOM 764 N N . LYS A 1 97 ? -11.034 0.678 -19.629 1.00 66.88 97 LYS A N 1
ATOM 765 C CA . LYS A 1 97 ? -10.962 0.693 -21.097 1.00 66.88 97 LYS A CA 1
ATOM 766 C C . LYS A 1 97 ? -9.602 1.118 -21.650 1.00 66.88 97 LYS A C 1
ATOM 768 O O . LYS A 1 97 ? -9.264 0.694 -22.745 1.00 66.88 97 LYS A O 1
ATOM 773 N N . GLU A 1 98 ? -8.851 1.969 -20.951 1.00 63.44 98 GLU A N 1
ATOM 774 C CA . GLU A 1 98 ? -7.685 2.649 -21.544 1.00 63.44 98 GLU A CA 1
ATOM 775 C C . GLU A 1 98 ? -6.285 2.038 -21.292 1.00 63.44 98 GLU A C 1
ATOM 777 O O . GLU A 1 98 ? -5.412 2.327 -22.107 1.00 63.44 98 GLU A O 1
ATOM 782 N N . PRO A 1 99 ? -5.996 1.208 -20.260 1.00 58.22 99 PRO A N 1
ATOM 783 C CA . PRO A 1 99 ? -4.611 0.749 -20.061 1.00 58.22 99 PRO A CA 1
ATOM 784 C C . PRO A 1 99 ? -4.354 -0.740 -19.741 1.00 58.22 99 PRO A C 1
ATOM 786 O O . PRO A 1 99 ? -3.189 -1.122 -19.652 1.00 58.22 99 PRO A O 1
ATOM 789 N N . LEU A 1 100 ? -5.366 -1.606 -19.600 1.00 57.91 100 LEU A N 1
ATOM 790 C CA . LEU A 1 100 ? -5.148 -3.059 -19.395 1.00 57.91 100 LEU A CA 1
ATOM 791 C C . LEU A 1 100 ? -5.053 -3.847 -20.716 1.00 57.91 100 LEU A C 1
ATOM 793 O O . LEU A 1 100 ? -4.414 -4.898 -20.773 1.00 57.91 100 LEU A O 1
ATOM 797 N N . ASP A 1 101 ? -5.587 -3.272 -21.794 1.00 55.97 101 ASP A N 1
ATOM 798 C CA . ASP A 1 101 ? -5.486 -3.792 -23.162 1.00 55.97 101 ASP A CA 1
ATOM 799 C C . ASP A 1 101 ? -4.270 -3.242 -23.930 1.00 55.97 101 ASP A C 1
ATOM 801 O O . ASP A 1 101 ? -4.142 -3.480 -25.130 1.00 55.97 101 ASP A O 1
ATOM 805 N N . ALA A 1 102 ? -3.355 -2.528 -23.258 1.00 59.56 102 ALA A N 1
ATOM 806 C CA . ALA A 1 102 ? -2.181 -1.933 -23.894 1.00 59.56 102 ALA A CA 1
ATOM 807 C C . ALA A 1 102 ? -1.387 -2.971 -24.714 1.00 59.56 102 ALA A C 1
ATOM 809 O O . ALA A 1 102 ? -1.104 -4.078 -24.240 1.00 59.56 102 ALA A O 1
ATOM 810 N N . GLU A 1 103 ? -1.008 -2.593 -25.941 1.00 63.00 103 GLU A N 1
ATOM 811 C CA . GLU A 1 103 ? -0.234 -3.440 -26.863 1.00 63.00 103 GLU A CA 1
ATOM 812 C C . GLU A 1 103 ? 1.180 -3.733 -26.330 1.00 63.00 103 GLU A C 1
ATOM 814 O O . GLU A 1 103 ? 1.755 -4.779 -26.625 1.00 63.00 103 GLU A O 1
ATOM 819 N N . SER A 1 104 ? 1.732 -2.830 -25.508 1.00 79.50 104 SER A N 1
ATOM 820 C CA . SER A 1 104 ? 3.063 -2.970 -24.913 1.00 79.50 104 SER A CA 1
ATOM 821 C C . SER A 1 104 ? 3.011 -3.622 -23.520 1.00 79.50 104 SER A C 1
ATOM 823 O O . SER A 1 104 ? 2.383 -3.066 -22.609 1.00 79.50 104 SER A O 1
ATOM 825 N N . PRO A 1 105 ? 3.733 -4.740 -23.295 1.00 81.56 105 PRO A N 1
ATOM 826 C CA . PRO A 1 105 ? 3.906 -5.347 -21.974 1.00 81.56 105 PRO A CA 1
ATOM 827 C C . PRO A 1 105 ? 4.419 -4.389 -20.893 1.00 81.56 105 PRO A C 1
ATOM 829 O O . PRO A 1 105 ? 3.953 -4.446 -19.759 1.00 81.56 105 PRO A O 1
ATOM 832 N N . GLU A 1 106 ? 5.341 -3.483 -21.234 1.00 80.25 106 GLU A N 1
ATOM 833 C CA . GLU A 1 106 ? 5.936 -2.535 -20.279 1.00 80.25 106 GLU A CA 1
ATOM 834 C C . GLU A 1 106 ? 4.889 -1.558 -19.728 1.00 80.25 106 GLU A C 1
ATOM 836 O O . GLU A 1 106 ? 4.812 -1.333 -18.518 1.00 80.25 106 GLU A O 1
ATOM 841 N N . MET A 1 107 ? 4.043 -1.012 -20.607 1.00 82.00 107 MET A N 1
ATOM 842 C CA . MET A 1 107 ? 2.974 -0.090 -20.212 1.00 82.00 107 MET A CA 1
ATOM 843 C C . MET A 1 107 ? 1.928 -0.793 -19.349 1.00 82.00 107 MET A C 1
ATOM 845 O O . MET A 1 107 ? 1.502 -0.243 -18.336 1.00 82.00 107 MET A O 1
ATOM 849 N N . CYS A 1 108 ? 1.569 -2.028 -19.712 1.00 84.62 108 CYS A N 1
ATOM 850 C CA . CYS A 1 108 ? 0.660 -2.861 -18.931 1.00 84.62 108 CYS A CA 1
ATOM 851 C C . CYS A 1 108 ? 1.198 -3.099 -17.511 1.00 84.62 108 CYS A C 1
ATOM 853 O O . CYS A 1 108 ? 0.477 -2.890 -16.538 1.00 84.62 108 CYS A O 1
ATOM 855 N N . MET A 1 109 ? 2.470 -3.493 -17.374 1.00 86.50 109 MET A N 1
ATOM 856 C CA . MET A 1 109 ? 3.077 -3.738 -16.061 1.00 86.50 109 MET A CA 1
ATOM 857 C C . MET A 1 109 ? 3.219 -2.456 -15.238 1.00 86.50 109 MET A C 1
ATOM 859 O O . MET A 1 109 ? 2.917 -2.467 -14.049 1.00 86.50 109 MET A O 1
ATOM 863 N N . THR A 1 110 ? 3.594 -1.340 -15.870 1.00 86.12 110 THR A N 1
ATOM 864 C CA . THR A 1 110 ? 3.670 -0.026 -15.206 1.00 86.12 110 THR A CA 1
ATOM 865 C C . THR A 1 110 ? 2.302 0.418 -14.684 1.00 86.12 110 THR A C 1
ATOM 867 O O . THR A 1 110 ? 2.205 0.987 -13.599 1.00 86.12 110 THR A O 1
ATOM 870 N N . MET A 1 111 ? 1.227 0.148 -15.432 1.00 86.44 111 MET A N 1
ATOM 871 C CA . MET A 1 111 ? -0.131 0.453 -14.985 1.00 86.44 111 MET A CA 1
ATOM 872 C C . MET A 1 111 ? -0.541 -0.408 -13.788 1.00 86.44 111 MET A C 1
ATOM 874 O O . MET A 1 111 ? -1.092 0.118 -12.825 1.00 86.44 111 MET A O 1
ATOM 878 N N . ILE A 1 112 ? -0.268 -1.715 -13.831 1.00 88.38 112 ILE A N 1
ATOM 879 C CA . ILE A 1 112 ? -0.577 -2.627 -12.719 1.00 88.38 112 ILE A CA 1
ATOM 880 C C . ILE A 1 112 ? 0.178 -2.200 -11.456 1.00 88.38 112 ILE A C 1
ATOM 882 O O . ILE A 1 112 ? -0.432 -2.098 -10.392 1.00 88.38 112 ILE A O 1
ATOM 886 N N . ASP A 1 113 ? 1.466 -1.882 -11.583 1.00 88.06 113 ASP A N 1
ATOM 887 C CA . ASP A 1 113 ? 2.276 -1.379 -10.474 1.00 88.06 113 ASP A CA 1
ATOM 888 C C . ASP A 1 113 ? 1.701 -0.070 -9.901 1.00 88.06 113 ASP A C 1
ATOM 890 O O . ASP A 1 113 ? 1.525 0.063 -8.690 1.00 88.06 113 ASP A O 1
ATOM 894 N N . ALA A 1 114 ? 1.297 0.874 -10.759 1.00 88.75 114 ALA A N 1
ATOM 895 C CA . ALA A 1 114 ? 0.650 2.108 -10.318 1.00 88.75 114 ALA A CA 1
ATOM 896 C C . ALA A 1 114 ? -0.683 1.845 -9.592 1.00 88.75 114 ALA A C 1
ATOM 898 O O . ALA A 1 114 ? -0.929 2.439 -8.544 1.00 88.75 114 ALA A O 1
ATOM 899 N N . LEU A 1 115 ? -1.529 0.943 -10.105 1.00 89.31 115 LEU A N 1
ATOM 900 C CA . LEU A 1 115 ? -2.798 0.553 -9.473 1.00 89.31 115 LEU A CA 1
ATOM 901 C C . LEU A 1 115 ? -2.581 -0.028 -8.068 1.00 89.31 115 LEU A C 1
ATOM 903 O O . LEU A 1 115 ? -3.318 0.314 -7.141 1.00 89.31 115 LEU A O 1
ATOM 907 N N . GLN A 1 116 ? -1.566 -0.881 -7.906 1.00 88.44 116 GLN A N 1
ATOM 908 C CA . GLN A 1 116 ? -1.223 -1.511 -6.628 1.00 88.44 116 GLN A CA 1
ATOM 909 C C . GLN A 1 116 ? -0.624 -0.507 -5.639 1.00 88.44 116 GLN A C 1
ATOM 911 O O . GLN A 1 116 ? -1.049 -0.442 -4.485 1.00 88.44 116 GLN A O 1
ATOM 916 N N . ASN A 1 117 ? 0.310 0.335 -6.084 1.00 87.38 117 ASN A N 1
ATOM 917 C CA . ASN A 1 117 ? 0.947 1.340 -5.230 1.00 87.38 117 ASN A CA 1
ATOM 918 C C . ASN A 1 117 ? -0.010 2.477 -4.823 1.00 87.38 117 ASN A C 1
ATOM 920 O O . ASN A 1 117 ? 0.113 3.033 -3.728 1.00 87.38 117 ASN A O 1
ATOM 924 N N . LEU A 1 118 ? -0.999 2.790 -5.667 1.00 88.50 118 LEU A N 1
ATOM 925 C CA . LEU A 1 118 ? -2.109 3.692 -5.339 1.00 88.50 118 LEU A CA 1
ATOM 926 C C . LEU A 1 118 ? -3.231 3.008 -4.543 1.00 88.50 118 LEU A C 1
ATOM 928 O O . LEU A 1 118 ? -4.147 3.689 -4.085 1.00 88.50 118 LEU A O 1
ATOM 932 N N . VAL A 1 119 ? -3.141 1.691 -4.325 1.00 88.06 119 VAL A N 1
ATOM 933 C CA . VAL A 1 119 ? -4.083 0.891 -3.526 1.00 88.06 119 VAL A CA 1
ATOM 934 C C . VAL A 1 119 ? -5.510 1.007 -4.053 1.00 88.06 119 VAL A C 1
ATOM 936 O O . VAL A 1 119 ? -6.449 1.255 -3.300 1.00 88.06 119 VAL A O 1
ATOM 939 N N . VAL A 1 120 ? -5.655 0.855 -5.367 1.00 87.94 120 VAL A N 1
ATOM 940 C CA . VAL A 1 120 ? -6.942 0.805 -6.079 1.00 87.94 120 VAL A CA 1
ATOM 941 C C . VAL A 1 120 ? -7.083 -0.448 -6.944 1.00 87.94 120 VAL A C 1
ATOM 943 O O . VAL A 1 120 ? -8.114 -0.662 -7.579 1.00 87.94 120 VAL A O 1
ATOM 946 N N . ASP A 1 121 ? -6.065 -1.307 -6.948 1.00 86.75 121 ASP A N 1
ATOM 947 C CA . ASP A 1 121 ? -6.001 -2.582 -7.662 1.00 86.75 121 ASP A CA 1
ATOM 948 C C . ASP A 1 121 ? -7.177 -3.510 -7.334 1.00 86.75 121 ASP A C 1
ATOM 950 O O . ASP A 1 121 ? -7.629 -4.291 -8.171 1.00 86.75 121 ASP A O 1
ATOM 954 N N . TYR A 1 122 ? -7.734 -3.411 -6.130 1.00 83.19 122 TYR A N 1
ATOM 955 C CA . TYR A 1 122 ? -8.882 -4.207 -5.707 1.00 83.19 122 TYR A CA 1
ATOM 956 C C . TYR A 1 122 ? -10.156 -3.965 -6.541 1.00 83.19 122 TYR A C 1
ATOM 958 O O . TYR A 1 122 ? -11.034 -4.831 -6.584 1.00 83.19 122 TYR A O 1
ATOM 966 N N . HIS A 1 123 ? -10.265 -2.825 -7.233 1.00 82.81 123 HIS A N 1
ATOM 967 C CA . HIS A 1 123 ? -11.362 -2.540 -8.165 1.00 82.81 123 HIS A CA 1
ATOM 968 C C . HIS A 1 123 ? -11.223 -3.252 -9.513 1.00 82.81 123 HIS A C 1
ATOM 970 O O . HIS A 1 123 ? -12.217 -3.307 -10.245 1.00 82.81 123 HIS A O 1
ATOM 976 N N . PHE A 1 124 ? -10.026 -3.768 -9.814 1.00 85.50 124 PHE A N 1
ATOM 977 C CA . PHE A 1 124 ? -9.609 -4.262 -11.129 1.00 85.50 124 PHE A CA 1
ATOM 978 C C . PHE A 1 124 ? -8.966 -5.663 -11.063 1.00 85.50 124 PHE A C 1
ATOM 980 O O . PHE A 1 124 ? -8.140 -6.015 -11.900 1.00 85.50 124 PHE A O 1
ATOM 987 N N . GLN A 1 125 ? -9.276 -6.464 -10.035 1.00 84.88 125 GLN A N 1
ATOM 988 C CA . GLN A 1 125 ? -8.608 -7.756 -9.796 1.00 84.88 125 GLN A CA 1
ATOM 989 C C . GLN A 1 125 ? -8.758 -8.741 -10.959 1.00 84.88 125 GLN A C 1
ATOM 991 O O . GLN A 1 125 ? -7.820 -9.476 -11.265 1.00 84.88 125 GLN A O 1
ATOM 996 N N . GLU A 1 126 ? -9.926 -8.769 -11.602 1.00 83.44 126 GLU A N 1
ATOM 997 C CA . GLU A 1 126 ? -10.182 -9.650 -12.744 1.00 83.44 126 GLU A CA 1
ATOM 998 C C . GLU A 1 126 ? -9.314 -9.235 -13.932 1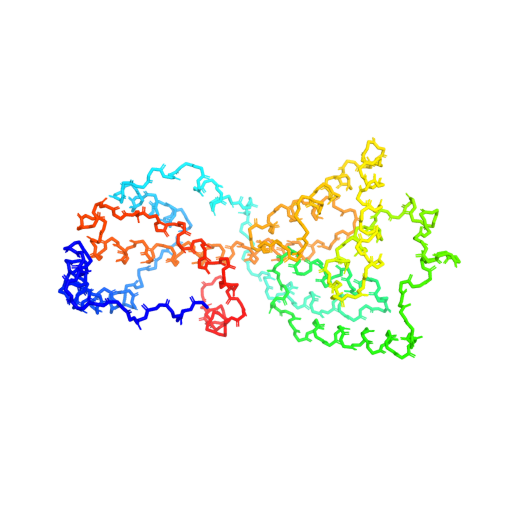.00 83.44 126 GLU A C 1
ATOM 1000 O O . GLU A 1 126 ? -8.604 -10.057 -14.511 1.00 83.44 126 GLU A O 1
ATOM 1005 N N . GLU A 1 127 ? -9.302 -7.941 -14.237 1.00 84.75 127 GLU A N 1
ATOM 1006 C CA . GLU A 1 127 ? -8.531 -7.364 -15.326 1.00 84.75 127 GLU A CA 1
ATOM 1007 C C . GLU A 1 127 ? -7.017 -7.526 -15.102 1.00 84.75 127 GLU A C 1
ATOM 1009 O O . GLU A 1 127 ? -6.296 -7.945 -16.009 1.00 84.75 127 GLU A O 1
ATOM 1014 N N . ILE A 1 128 ? -6.538 -7.291 -13.874 1.00 87.38 128 ILE A N 1
ATOM 1015 C CA . ILE A 1 128 ? -5.143 -7.532 -13.473 1.00 87.38 128 ILE A CA 1
ATOM 1016 C C . ILE A 1 128 ? -4.790 -9.013 -13.643 1.00 87.38 128 ILE A C 1
ATOM 1018 O O . ILE A 1 128 ? -3.746 -9.335 -14.207 1.00 87.38 128 ILE A O 1
ATOM 1022 N N . THR A 1 129 ? -5.662 -9.927 -13.209 1.00 87.81 129 THR A N 1
ATOM 1023 C CA . THR A 1 129 ? -5.425 -11.375 -13.326 1.00 87.81 129 THR A CA 1
ATOM 1024 C C . THR A 1 129 ? -5.308 -11.805 -14.787 1.00 87.81 129 THR A C 1
ATOM 1026 O O . THR A 1 129 ? -4.396 -12.558 -15.139 1.00 87.81 129 THR A O 1
ATOM 1029 N N . ILE A 1 130 ? -6.195 -11.313 -15.657 1.00 85.69 130 ILE A N 1
ATOM 1030 C CA . ILE A 1 130 ? -6.158 -11.596 -17.098 1.00 85.69 130 ILE A CA 1
ATOM 1031 C C . ILE A 1 130 ? -4.857 -11.063 -17.711 1.00 85.69 130 ILE A C 1
ATOM 1033 O O . ILE A 1 130 ? -4.156 -11.799 -18.413 1.00 85.69 130 ILE A O 1
ATOM 1037 N N . ALA A 1 131 ? -4.506 -9.811 -17.408 1.00 86.44 131 ALA A N 1
ATOM 1038 C CA . ALA A 1 131 ? -3.304 -9.163 -17.917 1.00 86.44 131 ALA A CA 1
ATOM 1039 C C . ALA A 1 131 ? -2.025 -9.903 -17.490 1.00 86.44 131 ALA A C 1
ATOM 1041 O O . ALA A 1 131 ? -1.203 -10.245 -18.344 1.00 86.44 131 ALA A O 1
ATOM 1042 N N . LEU A 1 132 ? -1.885 -10.228 -16.201 1.00 87.62 132 LEU A N 1
ATOM 1043 C CA . LEU A 1 132 ? -0.745 -10.983 -15.675 1.00 87.62 132 LEU A CA 1
ATOM 1044 C C . LEU A 1 132 ? -0.670 -12.386 -16.280 1.00 87.62 132 LEU A C 1
ATOM 1046 O O . LEU A 1 132 ? 0.402 -12.806 -16.702 1.00 87.62 132 LEU A O 1
ATOM 1050 N N . THR A 1 133 ? -1.798 -13.088 -16.413 1.00 86.50 133 THR A N 1
ATOM 1051 C CA . THR A 1 133 ? -1.828 -14.428 -17.025 1.00 86.50 133 THR A CA 1
ATOM 1052 C C . THR A 1 133 ? -1.324 -14.398 -18.469 1.00 86.50 133 THR A C 1
ATOM 1054 O O . THR A 1 133 ? -0.551 -15.271 -18.874 1.00 86.50 133 THR A O 1
ATOM 1057 N N . ARG A 1 134 ? -1.718 -13.379 -19.247 1.00 84.31 134 ARG A N 1
ATOM 1058 C CA . ARG A 1 134 ? -1.233 -13.168 -20.620 1.00 84.31 134 ARG A CA 1
ATOM 1059 C C . ARG A 1 134 ? 0.280 -12.944 -20.648 1.00 84.31 134 ARG A C 1
ATOM 1061 O O . ARG A 1 134 ? 0.967 -13.587 -21.439 1.00 84.31 134 ARG A O 1
ATOM 1068 N N . GLN A 1 135 ? 0.794 -12.073 -19.779 1.00 81.81 135 GLN A N 1
ATOM 1069 C CA . GLN A 1 135 ? 2.228 -11.769 -19.720 1.00 81.81 135 GLN A CA 1
ATOM 1070 C C . GLN A 1 135 ? 3.055 -12.967 -19.246 1.00 81.81 135 GLN A C 1
ATOM 1072 O O . GLN A 1 135 ? 4.042 -13.323 -19.885 1.00 81.81 135 GLN A O 1
ATOM 1077 N N . CYS A 1 136 ? 2.629 -13.648 -18.181 1.00 81.50 136 CYS A N 1
ATOM 1078 C CA . CYS A 1 136 ? 3.299 -14.843 -17.675 1.00 81.50 136 CYS A CA 1
ATOM 1079 C C . CYS A 1 136 ? 3.368 -15.939 -18.738 1.00 81.50 136 CYS A C 1
ATOM 1081 O O . CYS A 1 136 ? 4.425 -16.538 -18.915 1.00 81.50 136 CYS A O 1
ATOM 1083 N N . ARG A 1 137 ? 2.281 -16.174 -19.484 1.00 81.62 137 ARG A N 1
ATOM 1084 C CA . ARG A 1 137 ? 2.287 -17.142 -20.586 1.00 81.62 137 ARG A CA 1
ATOM 1085 C C . ARG A 1 137 ? 3.328 -16.777 -21.643 1.00 81.62 137 ARG A C 1
ATOM 1087 O O . ARG A 1 137 ? 4.144 -17.624 -21.984 1.00 81.62 137 ARG A O 1
ATOM 1094 N N . ALA A 1 138 ? 3.349 -15.524 -22.095 1.00 77.38 138 ALA A N 1
ATOM 1095 C CA . ALA A 1 138 ? 4.325 -15.062 -23.081 1.00 77.38 138 ALA A CA 1
ATOM 1096 C C . ALA A 1 138 ? 5.774 -15.220 -22.585 1.00 77.38 138 ALA A C 1
ATOM 1098 O O . ALA A 1 138 ? 6.650 -15.628 -23.347 1.00 77.38 138 ALA A O 1
ATOM 1099 N N . ILE A 1 139 ? 6.034 -14.945 -21.303 1.00 75.00 139 ILE A N 1
ATOM 1100 C CA . ILE A 1 139 ? 7.358 -15.116 -20.687 1.00 75.00 139 ILE A CA 1
ATOM 1101 C C . ILE A 1 139 ? 7.742 -16.598 -20.629 1.00 75.00 139 ILE A C 1
ATOM 1103 O O . ILE A 1 139 ? 8.847 -16.944 -21.031 1.00 75.00 139 ILE A O 1
ATOM 1107 N N . VAL A 1 140 ? 6.844 -17.478 -20.179 1.00 75.88 140 VAL A N 1
ATOM 1108 C CA . VAL A 1 140 ? 7.105 -18.925 -20.084 1.00 75.88 140 VAL A CA 1
ATOM 1109 C C . VAL A 1 140 ? 7.320 -19.546 -21.469 1.00 75.88 140 VAL A C 1
ATOM 1111 O O . VAL A 1 140 ? 8.218 -20.365 -21.640 1.00 75.88 140 VAL A O 1
ATOM 1114 N N . GLU A 1 141 ? 6.548 -19.127 -22.474 1.00 69.38 141 GLU A N 1
ATOM 1115 C CA . GLU A 1 141 ? 6.686 -19.597 -23.860 1.00 69.38 141 GLU A CA 1
ATOM 1116 C C . GLU A 1 141 ? 7.997 -19.131 -24.517 1.00 69.38 141 GLU A C 1
ATOM 1118 O O . GLU A 1 141 ? 8.581 -19.858 -25.320 1.00 69.38 141 GLU A O 1
ATOM 1123 N N . THR A 1 142 ? 8.489 -17.938 -24.169 1.00 65.00 142 THR A N 1
ATOM 1124 C CA . THR A 1 142 ? 9.735 -17.377 -24.726 1.00 65.00 142 THR A CA 1
ATOM 1125 C C . THR A 1 142 ? 10.987 -17.743 -23.929 1.00 65.00 142 THR A C 1
ATOM 1127 O O . THR A 1 142 ? 12.082 -17.789 -24.492 1.00 65.00 142 THR A O 1
ATOM 1130 N N . SER A 1 143 ? 10.853 -18.017 -22.630 1.00 58.50 143 SER A N 1
ATOM 1131 C CA . SER A 1 143 ? 11.967 -18.149 -21.690 1.00 58.50 143 SER A CA 1
ATOM 1132 C C . SER A 1 143 ? 11.920 -19.494 -20.967 1.00 58.50 143 SER A C 1
ATOM 1134 O O . SER A 1 143 ? 11.586 -19.588 -19.794 1.00 58.50 143 SER A O 1
ATOM 1136 N N . GLY A 1 144 ? 12.364 -20.554 -21.648 1.00 55.94 144 GLY A N 1
ATOM 1137 C CA . GLY A 1 144 ? 12.714 -21.837 -21.013 1.00 55.94 144 GLY A CA 1
ATOM 1138 C C . GLY A 1 144 ? 14.007 -21.790 -20.174 1.00 55.94 144 GLY A C 1
ATOM 1139 O O . GLY A 1 144 ? 14.600 -22.830 -19.905 1.00 55.94 144 GLY A O 1
ATOM 1140 N N . ARG A 1 145 ? 14.502 -20.591 -19.835 1.00 59.41 145 ARG A N 1
ATOM 1141 C CA . ARG A 1 145 ? 15.738 -20.310 -19.086 1.00 59.41 145 ARG A CA 1
ATOM 1142 C C . ARG A 1 145 ? 15.503 -19.140 -18.133 1.00 59.41 145 ARG A C 1
ATOM 1144 O O . ARG A 1 145 ? 14.672 -18.284 -18.419 1.00 59.41 145 ARG A O 1
ATOM 1151 N N . ASP A 1 146 ? 16.288 -19.086 -17.058 1.00 73.25 146 ASP A N 1
ATOM 1152 C CA . ASP A 1 146 ? 16.307 -17.959 -16.122 1.00 73.25 146 ASP A CA 1
ATOM 1153 C C . ASP A 1 146 ? 16.512 -16.629 -16.881 1.00 73.25 146 ASP A C 1
ATOM 1155 O O . ASP A 1 146 ? 17.519 -16.424 -17.575 1.00 73.25 146 ASP A O 1
ATOM 1159 N N . VAL A 1 147 ? 15.499 -15.762 -16.760 1.00 76.94 147 VAL A N 1
ATOM 1160 C CA . VAL A 1 147 ? 15.336 -14.484 -17.468 1.00 76.94 147 VAL A CA 1
ATOM 1161 C C . VAL A 1 147 ? 16.402 -13.454 -17.096 1.00 76.94 147 VAL A C 1
ATOM 1163 O O . VAL A 1 147 ? 16.630 -12.510 -17.861 1.00 76.94 147 VAL A O 1
ATOM 1166 N N . PHE A 1 148 ? 17.083 -13.638 -15.962 1.00 76.12 148 PHE A N 1
ATOM 1167 C CA . PHE A 1 148 ? 18.112 -12.729 -15.472 1.00 76.12 148 PHE A CA 1
ATOM 1168 C C . PHE A 1 148 ? 19.493 -13.011 -16.069 1.00 76.12 148 PHE A C 1
ATOM 1170 O O . PHE A 1 148 ? 20.322 -12.103 -16.125 1.00 76.12 148 PHE A O 1
ATOM 1177 N N . ASN A 1 149 ? 19.724 -14.200 -16.641 1.00 75.56 149 ASN A N 1
ATOM 1178 C CA . ASN A 1 149 ? 21.010 -14.578 -17.248 1.00 75.56 149 ASN A CA 1
ATOM 1179 C C . ASN A 1 149 ? 21.507 -13.602 -18.323 1.00 75.56 149 ASN A C 1
ATOM 1181 O O . ASN A 1 149 ? 22.711 -13.432 -18.505 1.00 75.56 149 ASN A O 1
ATOM 1185 N N . LYS A 1 150 ? 20.603 -12.920 -19.039 1.00 77.19 150 LYS A N 1
ATOM 1186 C CA . LYS A 1 150 ? 20.991 -11.911 -20.043 1.00 77.19 150 LYS A CA 1
ATOM 1187 C C . LYS A 1 150 ? 21.770 -10.740 -19.428 1.00 77.19 150 LYS A C 1
ATOM 1189 O O . LYS A 1 150 ? 22.659 -10.180 -20.077 1.00 77.19 150 LYS A O 1
ATOM 1194 N N . PHE A 1 151 ? 21.489 -10.430 -18.164 1.00 75.94 151 PHE A N 1
ATOM 1195 C CA . PHE A 1 151 ? 22.159 -9.396 -17.384 1.00 75.94 151 PHE A CA 1
ATOM 1196 C C . PHE A 1 151 ? 23.414 -9.902 -16.662 1.00 75.94 151 PHE A C 1
ATOM 1198 O O . PHE A 1 151 ? 24.090 -9.114 -16.011 1.00 75.94 151 PHE A O 1
ATOM 1205 N N . MET A 1 152 ? 23.764 -11.182 -16.806 1.00 76.62 152 MET A N 1
ATOM 1206 C CA . MET A 1 152 ? 24.944 -11.786 -16.189 1.00 76.62 152 MET A CA 1
ATOM 1207 C C . MET A 1 152 ? 26.094 -11.884 -17.195 1.00 76.62 152 MET A C 1
ATOM 1209 O O . MET A 1 152 ? 25.884 -12.094 -18.395 1.00 76.62 152 MET A O 1
ATOM 1213 N N . ASP A 1 153 ? 27.319 -11.664 -16.733 1.00 79.50 153 ASP A N 1
ATOM 1214 C CA . ASP A 1 153 ? 28.551 -11.872 -17.483 1.00 79.50 153 ASP A CA 1
ATOM 1215 C C . ASP A 1 153 ? 28.949 -13.354 -17.523 1.00 79.50 153 ASP A C 1
ATOM 1217 O O . ASP A 1 153 ? 28.219 -14.236 -17.072 1.00 79.50 153 ASP A O 1
ATOM 1221 N N . LYS A 1 154 ? 30.096 -13.638 -18.146 1.00 79.38 154 LYS A N 1
ATOM 1222 C CA . LYS A 1 154 ? 30.577 -15.012 -18.335 1.00 79.38 154 LYS A CA 1
ATOM 1223 C C . LYS A 1 154 ? 30.969 -15.691 -17.019 1.00 79.38 154 LYS A C 1
ATOM 1225 O O . LYS A 1 154 ? 30.987 -16.916 -16.978 1.00 79.38 154 LYS A O 1
ATOM 1230 N N . ASP A 1 155 ? 31.247 -14.906 -15.982 1.00 75.31 155 ASP A N 1
ATOM 1231 C CA . ASP A 1 155 ? 31.615 -15.374 -14.648 1.00 75.31 155 ASP A CA 1
ATOM 1232 C C . ASP A 1 155 ? 30.384 -15.471 -13.726 1.00 75.31 155 ASP A C 1
ATOM 1234 O O . ASP A 1 155 ? 30.521 -15.733 -12.531 1.00 75.31 155 ASP A O 1
ATOM 1238 N N . GLY A 1 156 ? 29.177 -15.238 -14.262 1.00 70.25 156 GLY A N 1
ATOM 1239 C CA . GLY A 1 156 ? 27.935 -15.228 -13.493 1.00 70.25 156 GLY A CA 1
ATOM 1240 C C . GLY A 1 156 ? 27.780 -13.994 -12.602 1.00 70.25 156 GLY A C 1
ATOM 1241 O O . GLY A 1 156 ? 27.031 -14.038 -11.630 1.00 70.25 156 GLY A O 1
ATOM 1242 N N . LYS A 1 157 ? 28.481 -12.892 -12.893 1.00 74.81 157 LYS A N 1
ATOM 1243 C CA . LYS A 1 157 ? 28.332 -11.614 -12.182 1.00 74.81 157 LYS A CA 1
ATOM 1244 C C . LYS A 1 157 ? 27.445 -10.651 -12.957 1.00 74.81 157 LYS A C 1
ATOM 1246 O O . LYS A 1 157 ? 27.389 -10.666 -14.182 1.00 74.81 157 LYS A O 1
ATOM 1251 N N . PHE A 1 158 ? 26.767 -9.765 -12.237 1.00 74.44 158 PHE A N 1
ATOM 1252 C CA . PHE A 1 158 ? 25.875 -8.787 -12.847 1.00 74.44 158 PHE A CA 1
ATOM 1253 C C . PHE A 1 158 ? 26.632 -7.771 -13.718 1.00 74.44 158 PHE A C 1
ATOM 1255 O O . PHE A 1 158 ? 27.567 -7.107 -13.259 1.00 74.44 158 PHE A O 1
ATOM 1262 N N . LYS A 1 159 ? 26.199 -7.606 -14.972 1.00 75.38 159 LYS A N 1
ATOM 1263 C CA . LYS A 1 159 ? 26.739 -6.629 -15.926 1.00 75.38 159 LYS A CA 1
ATOM 1264 C C . LYS A 1 159 ? 26.303 -5.217 -15.545 1.00 75.38 159 LYS A C 1
ATOM 1266 O O . LYS A 1 159 ? 25.329 -4.679 -16.065 1.00 75.38 159 LYS A O 1
ATOM 1271 N N . MET A 1 160 ? 27.082 -4.574 -14.683 1.00 63.38 160 MET A N 1
ATOM 1272 C CA . MET A 1 160 ? 26.797 -3.209 -14.231 1.00 63.38 160 MET A CA 1
ATOM 1273 C C . MET A 1 160 ? 26.805 -2.169 -15.365 1.00 63.38 160 MET A C 1
ATOM 1275 O O . MET A 1 160 ? 26.156 -1.135 -15.264 1.00 63.38 160 MET A O 1
ATOM 1279 N N . SER A 1 161 ? 27.561 -2.409 -16.442 1.00 58.19 161 SER A N 1
ATOM 1280 C CA . SER A 1 161 ? 27.734 -1.458 -17.548 1.00 58.19 161 SER A CA 1
ATOM 1281 C C . SER A 1 161 ? 26.492 -1.279 -18.423 1.00 58.19 161 SER A C 1
ATOM 1283 O O . SER A 1 161 ? 26.369 -0.234 -19.051 1.00 58.19 161 SER A O 1
ATOM 1285 N N . SER A 1 162 ? 25.570 -2.246 -18.449 1.00 54.66 162 SER A N 1
ATOM 1286 C CA . SER A 1 162 ? 24.331 -2.163 -19.236 1.00 54.66 162 SER A CA 1
ATOM 1287 C C . SER A 1 162 ? 23.189 -1.409 -18.544 1.00 54.66 162 SER A C 1
ATOM 1289 O O . SER A 1 162 ? 22.191 -1.128 -19.194 1.00 54.66 162 SER A O 1
ATOM 1291 N N . THR A 1 163 ? 23.315 -1.082 -17.252 1.00 57.16 163 THR A N 1
ATOM 1292 C CA . THR A 1 163 ? 22.221 -0.526 -16.430 1.00 57.16 163 THR A CA 1
ATOM 1293 C C . THR A 1 163 ? 22.527 0.823 -15.779 1.00 57.16 163 THR A C 1
ATOM 1295 O O . THR A 1 163 ? 21.650 1.372 -15.121 1.00 57.16 163 THR A O 1
ATOM 1298 N N . LYS A 1 164 ? 23.729 1.400 -15.950 1.00 59.78 164 LYS A N 1
ATOM 1299 C CA . LYS A 1 164 ? 24.103 2.676 -15.293 1.00 59.78 164 LYS A CA 1
ATOM 1300 C C . LYS A 1 164 ? 23.168 3.846 -15.615 1.00 59.78 164 LYS A C 1
ATOM 1302 O O . LYS A 1 164 ? 23.053 4.753 -14.800 1.00 59.78 164 LYS A O 1
ATOM 1307 N N . GLU A 1 165 ? 22.529 3.819 -16.778 1.00 67.62 165 GLU A N 1
ATOM 1308 C CA . GLU A 1 165 ? 21.618 4.873 -17.239 1.00 67.62 165 GLU A CA 1
ATOM 1309 C C . GLU A 1 165 ? 20.141 4.551 -16.944 1.00 67.62 165 GLU A C 1
ATOM 1311 O O . GLU A 1 165 ? 19.309 5.455 -16.935 1.00 67.62 165 GLU A O 1
ATOM 1316 N N . ASP A 1 166 ? 19.806 3.290 -16.642 1.00 81.56 166 ASP A N 1
ATOM 1317 C CA . ASP A 1 166 ? 18.428 2.848 -16.405 1.00 81.56 166 ASP A CA 1
ATOM 1318 C C . ASP A 1 166 ? 18.133 2.673 -14.909 1.00 81.56 166 ASP A C 1
ATOM 1320 O O . ASP A 1 166 ? 18.116 1.574 -14.349 1.00 81.56 166 ASP A O 1
ATOM 1324 N N . VAL A 1 167 ? 17.881 3.804 -14.248 1.00 84.88 167 VAL A N 1
ATOM 1325 C CA . VAL A 1 167 ? 17.511 3.853 -12.825 1.00 84.88 167 VAL A CA 1
ATOM 1326 C C . VAL A 1 167 ? 16.230 3.069 -12.540 1.00 84.88 167 VAL A C 1
ATOM 1328 O O . VAL A 1 167 ? 16.132 2.411 -11.505 1.00 84.88 167 VAL A O 1
ATOM 1331 N N . ARG A 1 168 ? 15.251 3.104 -13.452 1.00 83.75 168 ARG A N 1
ATOM 1332 C CA . ARG A 1 168 ? 13.965 2.422 -13.257 1.00 83.75 168 ARG A CA 1
ATOM 1333 C C . ARG A 1 168 ? 14.120 0.913 -13.358 1.00 83.75 168 ARG A C 1
ATOM 1335 O O . ARG A 1 168 ? 13.647 0.218 -12.468 1.00 83.75 168 ARG A O 1
ATOM 1342 N N . GLY A 1 169 ? 14.845 0.419 -14.360 1.00 85.00 169 GLY A N 1
ATOM 1343 C CA . GLY A 1 169 ? 15.171 -1.002 -14.468 1.00 85.00 169 GLY A CA 1
ATOM 1344 C C . GLY A 1 169 ? 15.952 -1.517 -13.256 1.00 85.00 169 GLY A C 1
ATOM 1345 O O . GLY A 1 169 ? 15.671 -2.610 -12.764 1.00 85.00 169 GLY A O 1
ATOM 1346 N N . MET A 1 170 ? 16.873 -0.711 -12.711 1.00 86.94 170 MET A N 1
ATOM 1347 C CA . MET A 1 170 ? 17.570 -1.040 -11.462 1.00 86.94 170 MET A CA 1
ATOM 1348 C C . MET A 1 170 ? 16.618 -1.137 -10.264 1.00 86.94 170 MET A C 1
ATOM 1350 O O . MET A 1 170 ? 16.710 -2.103 -9.510 1.00 86.94 170 MET A O 1
ATOM 1354 N N . LEU A 1 171 ? 15.690 -0.189 -10.094 1.00 88.19 171 LEU A N 1
ATOM 1355 C CA . LEU A 1 171 ? 14.680 -0.255 -9.030 1.00 88.19 171 LEU A CA 1
ATOM 1356 C C . LEU A 1 171 ? 13.762 -1.474 -9.183 1.00 88.19 171 LEU A C 1
ATOM 1358 O O . LEU A 1 171 ? 13.546 -2.195 -8.212 1.00 88.19 171 LEU A O 1
ATOM 1362 N N . SER A 1 172 ? 13.284 -1.757 -10.398 1.00 87.38 172 SER A N 1
ATOM 1363 C CA . SER A 1 172 ? 12.456 -2.938 -10.663 1.00 87.38 172 SER A CA 1
ATOM 1364 C C . SER A 1 172 ? 13.192 -4.237 -10.337 1.00 87.38 172 SER A C 1
ATOM 1366 O O . SER A 1 172 ? 12.606 -5.148 -9.761 1.00 87.38 172 SER A O 1
ATOM 1368 N N . LEU A 1 173 ? 14.486 -4.329 -10.657 1.00 85.62 173 LEU A N 1
ATOM 1369 C CA . LEU A 1 173 ? 15.296 -5.501 -10.329 1.00 85.62 173 LEU A CA 1
ATOM 1370 C C . LEU A 1 173 ? 15.593 -5.606 -8.825 1.00 85.62 173 LEU A C 1
ATOM 1372 O O . LEU A 1 173 ? 15.604 -6.708 -8.283 1.00 85.62 173 LEU A O 1
ATOM 1376 N N . TYR A 1 174 ? 15.801 -4.475 -8.146 1.00 88.06 174 TYR A N 1
ATOM 1377 C CA . TYR A 1 174 ? 15.949 -4.422 -6.690 1.00 88.06 174 TYR A CA 1
ATOM 1378 C C . TYR A 1 174 ? 14.712 -4.971 -5.971 1.00 88.06 174 TYR A C 1
ATOM 1380 O O . TYR A 1 174 ? 14.860 -5.785 -5.059 1.00 88.06 174 TYR A O 1
ATOM 1388 N N . GLU A 1 175 ? 13.512 -4.557 -6.390 1.00 88.50 175 GLU A N 1
ATOM 1389 C CA . GLU A 1 175 ? 12.261 -5.061 -5.817 1.00 88.50 175 GLU A CA 1
ATOM 1390 C C . GLU A 1 175 ? 11.995 -6.517 -6.225 1.00 88.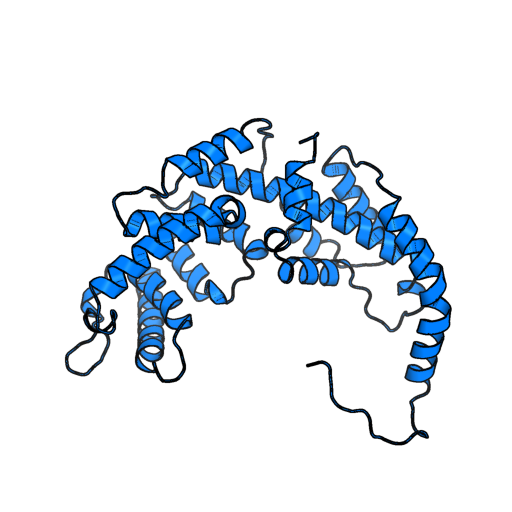50 175 GLU A C 1
ATOM 1392 O O . GLU A 1 175 ? 11.556 -7.309 -5.398 1.00 88.50 175 GLU A O 1
ATOM 1397 N N . ALA A 1 176 ? 12.320 -6.917 -7.459 1.00 85.56 176 ALA A N 1
ATOM 1398 C CA . ALA A 1 176 ? 12.182 -8.307 -7.898 1.00 85.56 176 ALA A CA 1
ATOM 1399 C C . ALA A 1 176 ? 13.081 -9.270 -7.103 1.00 85.56 176 ALA A C 1
ATOM 1401 O O . ALA A 1 176 ? 12.669 -10.390 -6.811 1.00 85.56 176 ALA A O 1
ATOM 1402 N N . ALA A 1 177 ? 14.283 -8.835 -6.712 1.00 83.62 177 ALA A N 1
ATOM 1403 C CA . ALA A 1 177 ? 15.204 -9.647 -5.919 1.00 83.62 177 ALA A CA 1
ATOM 1404 C C . ALA A 1 177 ? 14.652 -10.005 -4.524 1.00 83.62 177 ALA A C 1
ATOM 1406 O O . ALA A 1 177 ? 15.066 -11.010 -3.955 1.00 83.62 177 ALA A O 1
ATOM 1407 N N . ASP A 1 178 ? 13.698 -9.233 -3.986 1.00 81.69 178 ASP A N 1
ATOM 1408 C CA . ASP A 1 178 ? 12.998 -9.564 -2.732 1.00 81.69 178 ASP A CA 1
ATOM 1409 C C . ASP A 1 178 ? 12.025 -10.754 -2.864 1.00 81.69 178 ASP A C 1
ATOM 1411 O O . ASP A 1 178 ? 11.587 -11.314 -1.857 1.00 81.69 178 ASP A O 1
ATOM 1415 N N . PHE A 1 179 ? 11.706 -11.175 -4.091 1.00 80.44 179 PHE A N 1
ATOM 1416 C CA . PHE A 1 179 ? 10.888 -12.360 -4.368 1.00 80.44 179 PHE A CA 1
ATOM 1417 C C . PHE A 1 179 ? 11.716 -13.623 -4.637 1.00 80.44 179 PHE A C 1
ATOM 1419 O O . PHE A 1 179 ? 11.134 -14.663 -4.947 1.00 80.44 179 PHE A O 1
ATOM 1426 N N . GLY A 1 180 ? 13.047 -13.543 -4.525 1.00 77.44 180 GLY A N 1
ATOM 1427 C CA . GLY A 1 180 ? 13.919 -14.703 -4.679 1.00 77.44 180 GLY A CA 1
ATOM 1428 C C . GLY A 1 180 ? 13.635 -15.777 -3.626 1.00 77.44 180 GLY A C 1
ATOM 1429 O O . GLY A 1 180 ? 13.329 -15.470 -2.470 1.00 77.44 180 GLY A O 1
ATOM 1430 N N . ILE A 1 181 ? 13.738 -17.042 -4.025 1.00 76.50 181 ILE A N 1
ATOM 1431 C CA . ILE A 1 181 ? 13.590 -18.192 -3.120 1.00 76.50 181 ILE A CA 1
ATOM 1432 C C . ILE A 1 181 ? 14.955 -18.720 -2.659 1.00 76.50 181 ILE A C 1
ATOM 1434 O O . ILE A 1 181 ? 15.999 -18.396 -3.227 1.00 76.50 181 ILE A O 1
ATOM 1438 N N . GLU A 1 182 ? 14.964 -19.536 -1.602 1.00 74.38 182 GLU A N 1
ATOM 1439 C CA . GLU A 1 182 ? 16.197 -20.152 -1.099 1.00 74.38 182 GLU A CA 1
ATOM 1440 C C . GLU A 1 182 ? 16.900 -20.954 -2.212 1.00 74.38 182 GLU A C 1
ATOM 1442 O O . GLU A 1 182 ? 16.277 -21.777 -2.884 1.00 74.38 182 GLU A O 1
ATOM 1447 N N . GLY A 1 183 ? 18.196 -20.689 -2.422 1.00 70.69 183 GLY A N 1
ATOM 1448 C CA . GLY A 1 183 ? 18.987 -21.244 -3.529 1.00 70.69 183 GLY A CA 1
ATOM 1449 C C . GLY A 1 183 ? 19.198 -20.296 -4.720 1.00 70.69 183 GLY A C 1
ATOM 1450 O O . GLY A 1 183 ? 19.997 -20.612 -5.600 1.00 70.69 183 GLY A O 1
ATOM 1451 N N . GLU A 1 184 ? 18.562 -19.119 -4.741 1.00 72.12 184 GLU A N 1
ATOM 1452 C CA . GLU A 1 184 ? 18.767 -18.069 -5.756 1.00 72.12 184 GLU A CA 1
ATOM 1453 C C . GLU A 1 184 ? 19.761 -16.981 -5.291 1.00 72.12 184 GLU A C 1
ATOM 1455 O O . GLU A 1 184 ? 19.529 -15.777 -5.428 1.00 72.12 184 GLU A O 1
ATOM 1460 N N . ASP A 1 185 ? 20.913 -17.396 -4.750 1.00 69.88 185 ASP A N 1
ATOM 1461 C CA . ASP A 1 185 ? 21.935 -16.508 -4.156 1.00 69.88 185 ASP A CA 1
ATOM 1462 C C . ASP A 1 185 ? 22.473 -15.430 -5.120 1.00 69.88 185 ASP A C 1
ATOM 1464 O O . ASP A 1 185 ? 23.019 -14.398 -4.709 1.00 69.88 185 ASP A O 1
ATOM 1468 N N . SER A 1 186 ? 22.323 -15.645 -6.427 1.00 71.50 186 SER A N 1
ATOM 1469 C CA . SER A 1 186 ? 22.688 -14.684 -7.467 1.00 71.50 186 SER A CA 1
ATOM 1470 C C . SER A 1 186 ? 21.873 -13.386 -7.375 1.00 71.50 186 SER A C 1
ATOM 1472 O O . SER A 1 186 ? 22.458 -12.308 -7.502 1.00 71.50 186 SER A O 1
ATOM 1474 N N . LEU A 1 187 ? 20.567 -13.451 -7.084 1.00 74.75 187 LEU A N 1
ATOM 1475 C CA . LEU A 1 187 ? 19.690 -12.274 -6.994 1.00 74.75 187 LEU A CA 1
ATOM 1476 C C . LEU A 1 187 ? 20.009 -11.406 -5.775 1.00 74.75 187 LEU A C 1
ATOM 1478 O O . LEU A 1 187 ? 20.005 -10.175 -5.862 1.00 74.75 187 LEU A O 1
ATOM 1482 N N . GLN A 1 188 ? 20.381 -12.023 -4.654 1.00 77.19 188 GLN A N 1
ATOM 1483 C CA . GLN A 1 188 ? 20.735 -11.277 -3.450 1.00 77.19 188 GLN A CA 1
ATOM 1484 C C . GLN A 1 188 ? 22.054 -10.508 -3.616 1.00 77.19 188 GLN A C 1
ATOM 1486 O O . GLN A 1 188 ? 22.172 -9.355 -3.193 1.00 77.19 188 GLN A O 1
ATOM 1491 N N . ASN A 1 189 ? 23.035 -11.107 -4.297 1.00 78.19 189 ASN A N 1
ATOM 1492 C CA . ASN A 1 189 ? 24.287 -10.429 -4.639 1.00 78.19 189 ASN A CA 1
ATOM 1493 C C . ASN A 1 189 ? 24.057 -9.255 -5.605 1.00 78.19 189 ASN A C 1
ATOM 1495 O O . ASN A 1 189 ? 24.639 -8.181 -5.435 1.00 78.19 189 ASN A O 1
ATOM 1499 N N . VAL A 1 190 ? 23.167 -9.435 -6.586 1.00 78.81 190 VAL A N 1
ATOM 1500 C CA . VAL A 1 190 ? 22.732 -8.375 -7.509 1.00 78.81 190 VAL A CA 1
ATOM 1501 C C . VAL A 1 190 ? 22.112 -7.208 -6.738 1.00 78.81 190 VAL A C 1
ATOM 1503 O O . VAL A 1 190 ? 22.467 -6.052 -6.982 1.00 78.81 190 VAL A O 1
ATOM 1506 N N . LYS A 1 191 ? 21.257 -7.495 -5.753 1.00 84.69 191 LYS A N 1
ATOM 1507 C CA . LYS A 1 191 ? 20.593 -6.479 -4.932 1.00 84.69 191 LYS A CA 1
ATOM 1508 C C . LYS A 1 191 ? 21.585 -5.538 -4.241 1.00 84.69 191 LYS A C 1
ATOM 1510 O O . LYS A 1 191 ? 21.422 -4.321 -4.307 1.00 84.69 191 LYS A O 1
ATOM 1515 N N . VAL A 1 192 ? 22.649 -6.075 -3.637 1.00 85.56 192 VAL A N 1
ATOM 1516 C CA . VAL A 1 192 ? 23.694 -5.274 -2.964 1.00 85.56 192 VAL A CA 1
ATOM 1517 C C . VAL A 1 192 ? 24.407 -4.336 -3.944 1.00 85.56 192 VAL A C 1
ATOM 1519 O O . VAL A 1 192 ? 24.663 -3.172 -3.623 1.00 85.56 192 VAL A O 1
ATOM 1522 N N . LEU A 1 193 ? 24.708 -4.819 -5.152 1.00 83.62 193 LEU A N 1
ATOM 1523 C CA . LEU A 1 193 ? 25.351 -4.013 -6.191 1.00 83.62 193 LEU A CA 1
ATOM 1524 C C . LEU A 1 193 ? 24.443 -2.875 -6.668 1.00 83.62 193 LEU A C 1
ATOM 1526 O O . LEU A 1 193 ? 24.912 -1.742 -6.803 1.00 83.62 193 LEU A O 1
ATOM 1530 N N . ILE A 1 194 ? 23.155 -3.160 -6.876 1.00 86.50 194 ILE A N 1
ATOM 1531 C CA . ILE A 1 194 ? 22.159 -2.161 -7.283 1.00 86.50 194 ILE A CA 1
ATOM 1532 C C . ILE A 1 194 ? 22.043 -1.058 -6.233 1.00 86.50 194 ILE A C 1
ATOM 1534 O O . ILE A 1 194 ? 22.156 0.114 -6.581 1.00 86.50 194 ILE A O 1
ATOM 1538 N N . VAL A 1 195 ? 21.897 -1.414 -4.953 1.00 89.06 195 VAL A N 1
ATOM 1539 C CA . VAL A 1 195 ? 21.802 -0.438 -3.852 1.00 89.06 195 VAL A CA 1
ATOM 1540 C C . VAL A 1 195 ? 23.016 0.489 -3.834 1.00 89.06 195 VAL A C 1
ATOM 1542 O O . VAL A 1 195 ? 22.871 1.709 -3.776 1.00 89.06 195 VAL A O 1
ATOM 1545 N N . LYS A 1 196 ? 24.226 -0.073 -3.950 1.00 87.69 196 LYS A N 1
ATOM 1546 C CA . LYS A 1 196 ? 25.466 0.713 -3.978 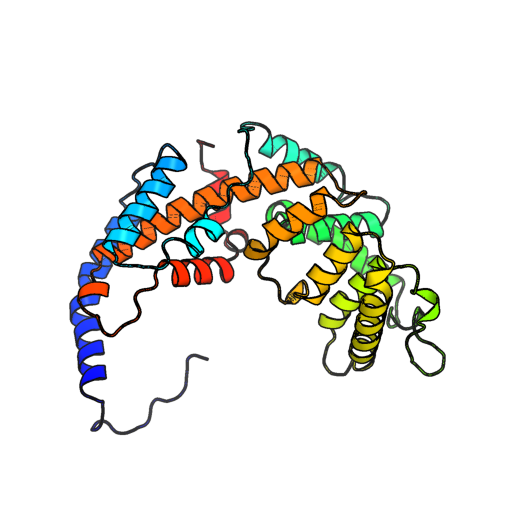1.00 87.69 196 LYS A CA 1
ATOM 1547 C C . LYS A 1 196 ? 25.496 1.703 -5.146 1.00 87.69 196 LYS A C 1
ATOM 1549 O O . LYS A 1 196 ? 25.921 2.847 -4.976 1.00 87.69 196 LYS A O 1
ATOM 1554 N N . GLN A 1 197 ? 25.059 1.274 -6.326 1.00 85.38 197 GLN A N 1
ATOM 1555 C CA . GLN A 1 197 ? 25.028 2.126 -7.512 1.00 85.38 197 GLN A CA 1
ATOM 1556 C C . GLN A 1 197 ? 23.967 3.213 -7.412 1.00 85.38 197 GLN A C 1
ATOM 1558 O O . GLN A 1 197 ? 24.279 4.362 -7.705 1.00 85.38 197 GLN A O 1
ATOM 1563 N N . LEU A 1 198 ? 22.756 2.869 -6.969 1.00 88.62 198 LEU A N 1
ATOM 1564 C CA . LEU A 1 198 ? 21.684 3.835 -6.753 1.00 88.62 198 LEU A CA 1
ATOM 1565 C C . LEU A 1 198 ? 22.146 4.931 -5.791 1.00 88.62 198 LEU A C 1
ATOM 1567 O O . LEU A 1 198 ? 22.069 6.097 -6.157 1.00 88.62 198 LEU A O 1
ATOM 1571 N N . HIS A 1 199 ? 22.749 4.572 -4.651 1.00 88.88 199 HIS A N 1
ATOM 1572 C CA . HIS A 1 199 ? 23.318 5.550 -3.718 1.00 88.88 199 HIS A CA 1
ATOM 1573 C C . HIS A 1 199 ? 24.396 6.439 -4.343 1.00 88.88 199 HIS A C 1
ATOM 1575 O O . HIS A 1 199 ? 24.385 7.644 -4.124 1.00 88.88 199 HIS A O 1
ATOM 1581 N N . THR A 1 200 ? 25.306 5.868 -5.138 1.00 86.31 200 THR A N 1
ATOM 1582 C CA . THR A 1 200 ? 26.372 6.643 -5.803 1.00 86.31 200 THR A CA 1
ATOM 1583 C C . THR A 1 200 ? 25.800 7.623 -6.831 1.00 86.31 200 THR A C 1
ATOM 1585 O O . THR A 1 200 ? 26.369 8.683 -7.070 1.00 86.31 200 THR A O 1
ATOM 1588 N N . SER A 1 201 ? 24.680 7.267 -7.456 1.00 85.06 201 SER A N 1
ATOM 1589 C CA . SER A 1 201 ? 24.034 8.072 -8.488 1.00 85.06 201 SER A CA 1
ATOM 1590 C C . SER A 1 201 ? 23.039 9.102 -7.934 1.00 85.06 201 SER A C 1
ATOM 1592 O O . SER A 1 201 ? 22.666 9.997 -8.682 1.00 85.06 201 SER A O 1
ATOM 1594 N N . LEU A 1 202 ? 22.636 9.037 -6.655 1.00 86.88 202 LEU A N 1
ATOM 1595 C CA . LEU A 1 202 ? 21.650 9.962 -6.065 1.00 86.88 202 LEU A CA 1
ATOM 1596 C C . LEU A 1 202 ? 22.021 11.441 -6.250 1.00 86.88 202 LEU A C 1
ATOM 1598 O O . LEU A 1 202 ? 21.149 12.254 -6.540 1.00 86.88 202 LEU A O 1
ATOM 1602 N N . GLU A 1 203 ? 23.306 11.786 -6.131 1.00 84.00 203 GLU A N 1
ATOM 1603 C CA . GLU A 1 203 ? 23.786 13.174 -6.226 1.00 84.00 203 GLU A CA 1
ATOM 1604 C C . GLU A 1 203 ? 23.635 13.784 -7.628 1.00 84.00 203 GLU A C 1
ATOM 1606 O O . GLU A 1 203 ? 23.576 15.004 -7.771 1.00 84.00 203 GLU A O 1
ATOM 1611 N N . THR A 1 204 ? 23.586 12.949 -8.669 1.00 85.38 204 THR A N 1
ATOM 1612 C CA . THR A 1 204 ? 23.515 13.388 -10.071 1.00 85.38 204 THR A CA 1
ATOM 1613 C C . THR A 1 204 ? 22.142 13.169 -10.701 1.00 85.38 204 THR A C 1
ATOM 1615 O O . THR A 1 204 ? 21.921 13.575 -11.842 1.00 85.38 204 THR A O 1
ATOM 1618 N N . MET A 1 205 ? 21.216 12.535 -9.976 1.00 86.69 205 MET A N 1
ATOM 1619 C CA . MET A 1 205 ? 19.855 12.274 -10.437 1.00 86.69 205 MET A CA 1
ATOM 1620 C C . MET A 1 205 ? 18.971 13.523 -10.385 1.00 86.69 205 MET A C 1
ATOM 1622 O O . MET A 1 205 ? 19.148 14.426 -9.569 1.00 86.69 205 MET A O 1
ATOM 1626 N N . GLU A 1 206 ? 17.945 13.538 -11.238 1.00 87.94 206 GLU A N 1
ATOM 1627 C CA . GLU A 1 206 ? 16.835 14.479 -11.111 1.00 87.94 206 GLU A CA 1
ATOM 162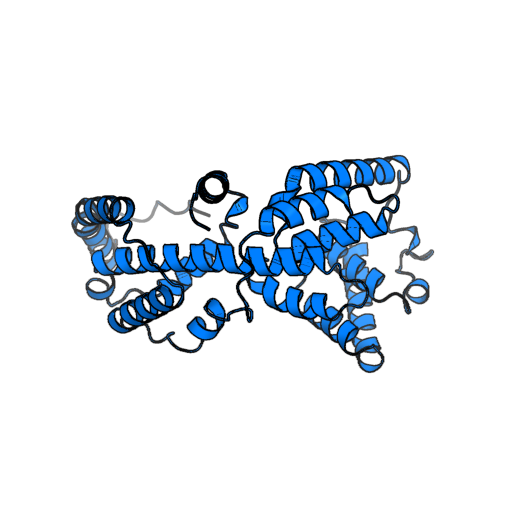8 C C . GLU A 1 206 ? 16.164 14.324 -9.738 1.00 87.94 206 GLU A C 1
ATOM 1630 O O . GLU A 1 206 ? 15.917 13.211 -9.276 1.00 87.94 206 GLU A O 1
ATOM 1635 N N . HIS A 1 207 ? 15.824 15.446 -9.104 1.00 87.81 207 HIS A N 1
ATOM 1636 C CA . HIS A 1 207 ? 15.313 15.491 -7.733 1.00 87.81 207 HIS A CA 1
ATOM 1637 C C . HIS A 1 207 ? 14.112 14.562 -7.472 1.00 87.81 207 HIS A C 1
ATOM 1639 O O . HIS A 1 207 ? 14.083 13.868 -6.456 1.00 87.81 207 HIS A O 1
ATOM 1645 N N . ASP A 1 208 ? 13.120 14.513 -8.366 1.00 85.75 208 ASP A N 1
ATOM 1646 C CA . ASP A 1 208 ? 11.930 13.678 -8.148 1.00 85.75 208 ASP A CA 1
ATOM 1647 C C . ASP A 1 208 ? 12.216 12.183 -8.363 1.00 85.75 208 ASP A C 1
ATOM 1649 O O . ASP A 1 208 ? 11.642 11.334 -7.677 1.00 85.75 208 ASP A O 1
ATOM 1653 N N . LEU A 1 209 ? 13.163 11.854 -9.247 1.00 85.56 209 LEU A N 1
ATOM 1654 C CA . LEU A 1 209 ? 13.655 10.489 -9.420 1.00 85.56 209 LEU A CA 1
ATOM 1655 C C . LEU A 1 209 ? 14.483 10.039 -8.210 1.00 85.56 209 LEU A C 1
ATOM 1657 O O . LEU A 1 209 ? 14.298 8.920 -7.738 1.00 85.56 209 LEU A O 1
ATOM 1661 N N . ALA A 1 210 ? 15.336 10.913 -7.670 1.00 88.75 210 ALA A N 1
ATOM 1662 C CA . ALA A 1 210 ? 16.098 10.646 -6.453 1.00 88.75 210 ALA A CA 1
ATOM 1663 C C . ALA A 1 210 ? 15.167 10.345 -5.269 1.00 88.75 210 ALA A C 1
ATOM 1665 O O . ALA A 1 210 ? 15.363 9.353 -4.573 1.00 88.75 210 ALA A O 1
ATOM 1666 N N . LYS A 1 211 ? 14.078 11.110 -5.113 1.00 89.00 211 LYS A N 1
ATOM 1667 C CA . LYS A 1 211 ? 13.059 10.838 -4.086 1.00 89.00 211 LYS A CA 1
ATOM 1668 C C . LYS A 1 211 ? 12.371 9.490 -4.253 1.00 89.00 211 LYS A C 1
ATOM 1670 O O . LYS A 1 211 ? 12.103 8.823 -3.260 1.00 89.00 211 LYS A O 1
ATOM 1675 N N . LEU A 1 212 ? 12.074 9.082 -5.48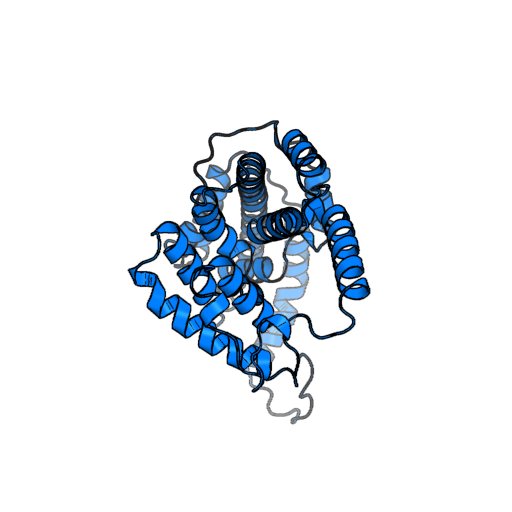8 1.00 87.00 212 LEU A N 1
ATOM 1676 C CA . LEU A 1 212 ? 11.516 7.755 -5.756 1.00 87.00 212 LEU A CA 1
ATOM 1677 C C . LEU A 1 212 ? 12.509 6.648 -5.371 1.00 87.00 212 LEU A C 1
ATOM 1679 O O . LEU A 1 212 ? 12.105 5.640 -4.790 1.00 87.00 212 LEU A O 1
ATOM 1683 N N . VAL A 1 213 ? 13.796 6.840 -5.672 1.00 89.81 213 VAL A N 1
ATOM 1684 C CA . VAL A 1 213 ? 14.863 5.905 -5.290 1.00 89.81 213 VAL A CA 1
ATOM 1685 C C . VAL A 1 213 ? 14.969 5.805 -3.771 1.00 89.81 213 VAL A C 1
ATOM 1687 O O . VAL A 1 213 ? 14.906 4.700 -3.240 1.00 89.81 213 VAL A O 1
ATOM 1690 N N . GLU A 1 214 ? 15.069 6.932 -3.066 1.00 90.38 214 GLU A N 1
ATOM 1691 C CA . GLU A 1 214 ? 15.128 6.968 -1.600 1.00 90.38 214 GLU A CA 1
ATOM 1692 C C . GLU A 1 214 ? 13.912 6.283 -0.971 1.00 90.38 214 GLU A C 1
ATOM 1694 O O . GLU A 1 214 ? 14.075 5.390 -0.143 1.00 90.38 214 GLU A O 1
ATOM 1699 N N . TYR A 1 215 ? 12.706 6.622 -1.436 1.00 87.81 215 TYR A N 1
ATOM 1700 C CA . TYR A 1 215 ? 11.455 6.007 -0.990 1.00 87.81 215 TYR A CA 1
ATOM 1701 C C . TYR A 1 215 ? 11.461 4.479 -1.152 1.00 87.81 215 TYR A C 1
ATOM 1703 O O . TYR A 1 215 ? 11.088 3.746 -0.235 1.00 87.81 215 TYR A O 1
ATOM 1711 N N . THR A 1 216 ? 11.905 3.989 -2.312 1.00 87.56 216 THR A N 1
ATOM 1712 C CA . THR A 1 216 ? 11.918 2.551 -2.625 1.00 87.56 216 THR A CA 1
ATOM 1713 C C . THR A 1 216 ? 12.972 1.801 -1.808 1.00 87.56 216 THR A C 1
ATOM 1715 O O . THR A 1 216 ? 12.726 0.680 -1.364 1.00 87.56 216 THR A O 1
ATOM 1718 N N . LEU A 1 217 ? 14.140 2.414 -1.585 1.00 89.06 217 LEU A N 1
ATOM 1719 C CA . LEU A 1 217 ? 15.226 1.828 -0.794 1.00 89.06 217 LEU A CA 1
ATOM 1720 C C . LEU A 1 217 ? 14.929 1.826 0.712 1.00 89.06 217 LEU A C 1
ATOM 1722 O O . LEU A 1 217 ? 15.337 0.894 1.404 1.00 89.06 217 LEU A O 1
ATOM 1726 N N . GLU A 1 218 ? 14.230 2.846 1.218 1.00 86.75 218 GLU A N 1
ATOM 1727 C CA . GLU A 1 218 ? 13.803 2.918 2.619 1.00 86.75 218 GLU A CA 1
ATOM 1728 C C . GLU A 1 218 ? 12.770 1.827 2.935 1.00 86.75 218 GLU A C 1
ATOM 1730 O O . GLU A 1 218 ? 12.861 1.159 3.970 1.00 86.75 218 GLU A O 1
ATOM 1735 N N . CYS A 1 219 ? 11.805 1.608 2.034 1.00 82.81 219 CYS A N 1
ATOM 1736 C CA . CYS A 1 219 ? 10.767 0.599 2.217 1.00 82.81 219 CYS A CA 1
ATOM 1737 C C . CYS A 1 219 ? 10.393 -0.105 0.892 1.00 82.81 219 CYS A C 1
ATOM 1739 O O . CYS A 1 219 ? 9.558 0.404 0.134 1.00 82.81 219 CYS A O 1
ATOM 1741 N N . PRO A 1 220 ? 10.943 -1.310 0.626 1.00 82.88 220 PRO A N 1
ATOM 1742 C CA . PRO A 1 220 ? 10.604 -2.100 -0.562 1.00 82.88 220 PRO A CA 1
ATOM 1743 C C . PRO A 1 220 ? 9.112 -2.438 -0.629 1.00 82.88 220 PRO A C 1
ATOM 1745 O O . PRO A 1 220 ? 8.510 -2.705 0.415 1.00 82.88 220 PRO A O 1
ATOM 1748 N N . SER A 1 221 ? 8.526 -2.502 -1.834 1.00 79.38 221 SER A N 1
ATOM 1749 C CA . SER A 1 221 ? 7.101 -2.839 -2.066 1.00 79.38 221 SER A CA 1
ATOM 1750 C C . SER A 1 221 ? 6.571 -3.976 -1.207 1.00 79.38 221 SER A C 1
ATOM 1752 O O . SER A 1 221 ? 5.544 -3.820 -0.549 1.00 79.38 221 SER A O 1
ATOM 1754 N N . GLN A 1 222 ? 7.301 -5.084 -1.136 1.00 77.50 222 GLN A N 1
ATOM 1755 C CA . GLN A 1 222 ? 6.899 -6.279 -0.394 1.00 77.50 222 GLN A CA 1
ATOM 1756 C C . GLN A 1 222 ? 6.756 -6.053 1.124 1.00 77.50 222 GLN A C 1
ATOM 1758 O O . GLN A 1 222 ? 6.012 -6.764 1.796 1.00 77.50 222 GLN A O 1
ATOM 1763 N N . LYS A 1 223 ? 7.478 -5.078 1.683 1.00 80.69 223 LYS A N 1
ATOM 1764 C CA . LYS A 1 223 ? 7.490 -4.767 3.123 1.00 80.69 223 LYS A CA 1
ATOM 1765 C C . LYS A 1 223 ? 6.629 -3.554 3.464 1.00 80.69 223 LYS A C 1
ATOM 1767 O O . LYS A 1 223 ? 6.471 -3.229 4.642 1.00 80.69 223 LYS A O 1
ATOM 1772 N N . ARG A 1 224 ? 6.075 -2.878 2.454 1.00 80.44 224 ARG A N 1
ATOM 1773 C CA . ARG A 1 224 ? 5.197 -1.725 2.643 1.00 80.44 224 ARG A CA 1
ATOM 1774 C C . ARG A 1 224 ? 3.847 -2.189 3.177 1.00 80.44 224 ARG A C 1
ATOM 1776 O O . ARG A 1 224 ? 3.307 -3.201 2.751 1.00 80.44 224 ARG A O 1
ATOM 1783 N N . LEU A 1 225 ? 3.266 -1.392 4.073 1.00 81.75 225 LEU A N 1
ATOM 1784 C CA . LEU A 1 225 ? 1.837 -1.454 4.369 1.00 81.75 225 LEU A CA 1
ATOM 1785 C C . LEU A 1 225 ? 1.129 -0.530 3.370 1.00 81.75 225 LEU A C 1
ATOM 1787 O O . LEU A 1 225 ? 1.168 0.691 3.568 1.00 81.75 225 LEU A O 1
ATOM 1791 N N . PRO A 1 226 ? 0.493 -1.057 2.302 1.00 78.19 226 PRO A N 1
ATOM 1792 C CA . PRO A 1 226 ? 0.119 -0.253 1.141 1.00 78.19 226 PRO A CA 1
ATOM 1793 C C . PRO A 1 226 ? -0.697 0.978 1.519 1.00 78.19 226 PRO A C 1
ATOM 1795 O O . PRO A 1 226 ? -0.370 2.077 1.086 1.00 78.19 226 PRO A O 1
ATOM 1798 N N . ARG A 1 227 ? -1.680 0.825 2.419 1.00 79.69 227 ARG A N 1
ATOM 1799 C CA . ARG A 1 227 ? -2.598 1.904 2.815 1.00 79.69 227 ARG A CA 1
ATOM 1800 C C . ARG A 1 227 ? -1.936 3.059 3.567 1.00 79.69 227 ARG A C 1
ATOM 1802 O O . ARG A 1 227 ? -2.406 4.189 3.502 1.00 79.69 227 ARG A O 1
ATOM 1809 N N . PHE A 1 228 ? -0.858 2.765 4.282 1.00 79.12 228 PHE A N 1
ATOM 1810 C CA . PHE A 1 228 ? -0.098 3.732 5.074 1.00 79.12 228 PHE A CA 1
ATOM 1811 C C . PHE A 1 228 ? 0.900 4.498 4.210 1.00 79.12 228 PHE A C 1
ATOM 1813 O O . PHE A 1 228 ? 1.169 5.673 4.448 1.00 79.12 228 PHE A O 1
ATOM 1820 N N . MET A 1 229 ? 1.401 3.829 3.174 1.00 80.88 229 MET A N 1
ATOM 1821 C CA . MET A 1 229 ? 2.392 4.367 2.253 1.00 80.88 229 MET A CA 1
ATOM 1822 C C . MET A 1 229 ? 1.757 5.015 1.013 1.00 80.88 229 MET A C 1
ATOM 1824 O O . MET A 1 229 ? 2.445 5.755 0.308 1.00 80.88 229 MET A O 1
ATOM 1828 N N . THR A 1 230 ? 0.451 4.801 0.771 1.00 82.81 230 THR A N 1
ATOM 1829 C CA . THR A 1 230 ? -0.270 5.305 -0.413 1.00 82.81 230 THR A CA 1
ATOM 1830 C C . THR A 1 230 ? -0.082 6.799 -0.583 1.00 82.81 230 THR A C 1
ATOM 1832 O O . THR A 1 230 ? 0.226 7.240 -1.677 1.00 82.81 230 THR A O 1
ATOM 1835 N N . LYS A 1 231 ? -0.213 7.588 0.492 1.00 82.25 231 LYS A N 1
ATOM 1836 C CA . LYS A 1 231 ? -0.130 9.052 0.408 1.00 82.25 231 LYS A CA 1
ATOM 1837 C C . LYS A 1 231 ? 1.230 9.524 -0.107 1.00 82.25 231 LYS A C 1
ATOM 1839 O O . LYS A 1 231 ? 1.282 10.347 -1.016 1.00 82.25 231 LYS A O 1
ATOM 1844 N N . GLN A 1 232 ? 2.313 8.985 0.457 1.00 83.25 232 GLN A N 1
ATOM 1845 C CA . GLN A 1 232 ? 3.672 9.304 0.015 1.00 83.25 232 GLN A CA 1
ATOM 1846 C C . GLN A 1 232 ? 3.858 8.925 -1.456 1.00 83.25 232 GLN A C 1
ATOM 1848 O O . GLN A 1 232 ? 4.365 9.727 -2.236 1.00 83.25 232 GLN A O 1
ATOM 1853 N N . TYR A 1 233 ? 3.365 7.750 -1.857 1.00 86.00 233 TYR A N 1
ATOM 1854 C CA . TYR A 1 233 ? 3.409 7.339 -3.254 1.00 86.00 233 TYR A CA 1
ATOM 1855 C C . TYR A 1 233 ? 2.552 8.234 -4.159 1.00 86.00 233 TYR A C 1
ATOM 1857 O O . TYR A 1 233 ? 3.004 8.608 -5.230 1.00 86.00 233 TYR A O 1
ATOM 1865 N N . THR A 1 234 ? 1.351 8.647 -3.742 1.00 87.69 234 THR A N 1
ATOM 1866 C CA . THR A 1 234 ? 0.488 9.566 -4.503 1.00 87.69 234 THR A CA 1
ATOM 1867 C C . THR A 1 234 ? 1.186 10.904 -4.754 1.00 87.69 234 THR A C 1
ATOM 1869 O O . THR A 1 234 ? 1.134 11.418 -5.869 1.00 87.69 234 THR A O 1
ATOM 1872 N N . GLU A 1 235 ? 1.868 11.454 -3.744 1.00 87.00 235 GLU A N 1
ATOM 1873 C CA . GLU A 1 235 ? 2.637 12.701 -3.861 1.00 87.00 235 GLU A CA 1
ATOM 1874 C C . GLU A 1 235 ? 3.847 12.563 -4.804 1.00 87.00 235 GLU A C 1
ATOM 1876 O O . GLU A 1 235 ? 4.202 13.525 -5.488 1.00 87.00 235 GLU A O 1
ATOM 1881 N N . LEU A 1 236 ? 4.476 11.382 -4.858 1.00 86.69 236 LEU A N 1
ATOM 1882 C CA . LEU A 1 236 ? 5.531 11.064 -5.826 1.00 86.69 236 LEU A CA 1
ATOM 1883 C C . LEU A 1 236 ? 4.951 10.884 -7.233 1.00 86.69 236 LEU A C 1
ATOM 1885 O O . LEU A 1 236 ? 5.425 11.511 -8.176 1.00 86.69 236 LEU A O 1
ATOM 1889 N N . TYR A 1 237 ? 3.891 10.089 -7.371 1.00 86.94 237 TYR A N 1
ATOM 1890 C CA . TYR A 1 237 ? 3.215 9.797 -8.634 1.00 86.94 237 TYR A CA 1
ATOM 1891 C C . TYR A 1 237 ? 2.726 11.068 -9.327 1.00 86.94 237 TYR A C 1
ATOM 1893 O O . TYR A 1 237 ? 2.852 11.204 -10.539 1.00 86.94 237 TYR A O 1
ATOM 1901 N N . GLU A 1 238 ? 2.250 12.049 -8.558 1.00 87.94 238 GLU A N 1
ATOM 1902 C CA . GLU A 1 238 ? 1.831 13.352 -9.072 1.00 87.94 238 GLU A CA 1
ATOM 1903 C C . GLU A 1 238 ? 2.955 14.142 -9.763 1.00 87.94 238 GLU A C 1
ATOM 1905 O O . GLU A 1 238 ? 2.659 14.967 -10.634 1.00 87.94 238 GLU A O 1
ATOM 1910 N N . LYS A 1 239 ? 4.217 13.874 -9.408 1.00 84.75 239 LYS A N 1
ATOM 1911 C CA . LYS A 1 239 ? 5.415 14.540 -9.942 1.00 84.75 239 LYS A CA 1
ATOM 1912 C C . LYS A 1 239 ? 6.101 13.752 -11.056 1.00 84.75 239 LYS A C 1
ATOM 1914 O O . LYS A 1 239 ? 6.892 14.312 -11.806 1.00 84.75 239 LYS A O 1
ATOM 1919 N N . ILE A 1 240 ? 5.799 12.463 -11.201 1.00 76.56 240 ILE A N 1
ATOM 1920 C CA . ILE A 1 240 ? 6.405 11.628 -12.240 1.00 76.56 240 ILE A CA 1
ATOM 1921 C C . ILE A 1 240 ? 5.863 12.046 -13.617 1.00 76.56 240 ILE A C 1
ATOM 1923 O O . ILE A 1 240 ? 4.663 11.993 -13.873 1.00 76.56 240 ILE A O 1
ATOM 1927 N N . GLY A 1 241 ? 6.758 12.382 -14.555 1.00 67.19 241 GLY A N 1
ATOM 1928 C CA . GLY A 1 241 ? 6.404 12.890 -15.893 1.00 67.19 241 GLY A CA 1
ATOM 1929 C C . GLY A 1 241 ? 5.638 11.933 -16.829 1.00 67.19 241 GLY A C 1
ATOM 1930 O O . GLY A 1 241 ? 5.321 12.315 -17.948 1.00 67.19 241 GLY A O 1
ATOM 1931 N N . ARG A 1 242 ? 5.342 10.695 -16.405 1.00 71.00 242 ARG A N 1
ATOM 1932 C CA . ARG A 1 242 ? 4.528 9.701 -17.143 1.00 71.00 242 ARG A CA 1
ATOM 1933 C C . ARG A 1 242 ? 3.283 9.258 -16.358 1.00 71.00 242 ARG A C 1
ATOM 1935 O O . ARG A 1 242 ? 2.846 8.117 -16.491 1.00 71.00 242 ARG A O 1
ATOM 1942 N N . LYS A 1 243 ? 2.754 10.113 -15.482 1.00 80.88 243 LYS A N 1
ATOM 1943 C CA . LYS A 1 243 ? 1.558 9.800 -14.694 1.00 80.88 243 LYS A CA 1
ATOM 1944 C C . LYS A 1 243 ? 0.303 9.721 -15.561 1.00 80.88 243 LYS A C 1
ATOM 1946 O O . LYS A 1 243 ? 0.186 10.404 -16.575 1.00 80.88 243 LYS A O 1
ATOM 1951 N N . ASN A 1 244 ? -0.651 8.913 -15.119 1.00 85.69 244 ASN A N 1
ATOM 1952 C CA . ASN A 1 244 ? -2.008 8.908 -15.638 1.00 85.69 244 ASN A CA 1
ATOM 1953 C C . ASN A 1 244 ? -2.886 9.760 -14.707 1.00 85.69 244 ASN A C 1
ATOM 1955 O O . ASN A 1 244 ? -3.122 9.386 -13.556 1.00 85.69 244 ASN A O 1
ATOM 1959 N N . ASP A 1 245 ? -3.343 10.916 -15.193 1.00 85.69 245 ASP A N 1
ATOM 1960 C CA . ASP A 1 245 ? -4.119 11.866 -14.385 1.00 85.69 245 ASP A CA 1
ATOM 1961 C C . ASP A 1 245 ? -5.494 11.314 -13.981 1.00 85.69 245 ASP A C 1
ATOM 1963 O O . ASP A 1 245 ? -5.926 11.531 -12.850 1.00 85.69 245 ASP A O 1
ATOM 1967 N N . VAL A 1 246 ? -6.137 10.529 -14.854 1.00 86.25 246 VAL A N 1
ATOM 1968 C CA . VAL A 1 246 ? -7.420 9.858 -14.572 1.00 86.25 246 VAL A CA 1
ATOM 1969 C C . VAL A 1 246 ? -7.262 8.878 -13.409 1.00 86.25 246 VAL A C 1
ATOM 1971 O O . VAL A 1 246 ? -8.077 8.859 -12.486 1.00 86.25 246 VAL A O 1
ATOM 1974 N N . LEU A 1 247 ? -6.189 8.084 -13.421 1.00 87.19 247 LEU A N 1
ATOM 1975 C CA . LEU A 1 247 ? -5.868 7.155 -12.341 1.00 87.19 247 LEU A CA 1
ATOM 1976 C C . LEU A 1 247 ? -5.547 7.895 -11.037 1.00 87.19 247 LEU A C 1
ATOM 1978 O O . LEU A 1 247 ? -5.998 7.482 -9.970 1.00 87.19 247 LEU A O 1
ATOM 1982 N N . LEU A 1 248 ? -4.786 8.988 -11.109 1.00 88.75 248 LEU A N 1
ATOM 1983 C CA . LEU A 1 248 ? -4.439 9.787 -9.936 1.00 88.75 248 LEU A CA 1
ATOM 1984 C C . LEU A 1 248 ? -5.679 10.416 -9.286 1.00 88.75 248 LEU A C 1
ATOM 1986 O O . LEU A 1 248 ? -5.811 10.384 -8.062 1.00 88.75 248 LEU A O 1
ATOM 1990 N N . GLU A 1 249 ? -6.590 10.971 -10.087 1.00 87.06 249 GLU A N 1
ATOM 1991 C CA . GLU A 1 249 ? -7.858 11.516 -9.597 1.00 87.06 249 GLU A CA 1
ATOM 1992 C C . GLU A 1 249 ? -8.698 10.418 -8.938 1.00 87.06 249 GLU A C 1
ATOM 1994 O O . GLU A 1 249 ? -9.132 10.573 -7.794 1.00 87.06 249 GLU A O 1
ATOM 1999 N N . PHE A 1 250 ? -8.841 9.272 -9.610 1.00 86.25 250 PHE A N 1
ATOM 2000 C CA . PHE A 1 250 ? -9.559 8.119 -9.075 1.00 86.25 250 PHE A CA 1
ATOM 2001 C C . PHE A 1 250 ? -8.978 7.645 -7.736 1.00 86.25 250 PHE A C 1
ATOM 2003 O O . PHE A 1 250 ? -9.719 7.492 -6.767 1.00 86.25 250 PHE A O 1
ATOM 2010 N N . ALA A 1 251 ? -7.655 7.491 -7.641 1.00 87.00 251 ALA A N 1
ATOM 2011 C CA . ALA A 1 251 ? -6.980 7.078 -6.414 1.00 87.00 251 ALA A CA 1
ATOM 2012 C C . ALA A 1 251 ? -7.167 8.078 -5.266 1.00 87.00 251 ALA A C 1
ATOM 2014 O O . ALA A 1 251 ? -7.406 7.676 -4.125 1.00 87.00 251 ALA A O 1
ATOM 2015 N N . LYS A 1 252 ? -7.116 9.386 -5.552 1.00 86.56 252 LYS A N 1
ATOM 2016 C CA . LYS A 1 252 ? -7.412 10.424 -4.554 1.00 86.56 252 LYS A CA 1
ATOM 2017 C C . LYS A 1 252 ? -8.860 10.304 -4.069 1.00 86.56 252 LYS A C 1
ATOM 2019 O O . LYS A 1 252 ? -9.095 10.344 -2.863 1.00 86.56 252 LYS A O 1
ATOM 2024 N N . MET A 1 253 ? -9.834 10.138 -4.964 1.00 82.25 253 MET A N 1
ATOM 2025 C CA . MET A 1 253 ? -11.244 9.974 -4.584 1.00 82.25 253 MET A CA 1
ATOM 2026 C C . MET A 1 253 ? -11.464 8.724 -3.721 1.00 82.25 253 MET A C 1
ATOM 2028 O O . MET A 1 253 ? -12.058 8.821 -2.645 1.00 82.25 253 MET A O 1
ATOM 2032 N N . ASP A 1 254 ? -10.926 7.584 -4.155 1.00 83.19 254 ASP A N 1
ATOM 2033 C CA . ASP A 1 254 ? -11.013 6.301 -3.456 1.00 83.19 254 ASP A CA 1
ATOM 2034 C C . ASP A 1 254 ? -10.430 6.375 -2.041 1.00 83.19 254 ASP A C 1
ATOM 2036 O O . ASP A 1 254 ? -11.073 6.011 -1.051 1.00 83.19 254 ASP A O 1
ATOM 2040 N N . PHE A 1 255 ? -9.226 6.942 -1.923 1.00 82.62 255 PHE A N 1
ATOM 2041 C CA . PHE A 1 255 ? -8.557 7.108 -0.642 1.00 82.62 255 PHE A CA 1
ATOM 2042 C C . PHE A 1 255 ? -9.431 7.880 0.351 1.00 82.62 255 PHE A C 1
ATOM 2044 O O . PHE A 1 255 ? -9.575 7.460 1.501 1.00 82.62 255 PHE A O 1
ATOM 2051 N N . ASN A 1 256 ? -10.051 8.979 -0.089 1.00 80.56 256 ASN A N 1
ATOM 2052 C CA . ASN A 1 256 ? -10.900 9.803 0.769 1.00 80.56 256 ASN A CA 1
ATOM 2053 C C . ASN A 1 256 ? -12.203 9.096 1.166 1.00 80.56 256 ASN A C 1
ATOM 2055 O O . ASN A 1 256 ? -12.611 9.195 2.327 1.00 80.56 256 ASN A O 1
ATOM 2059 N N . ALA A 1 257 ? -12.835 8.358 0.248 1.00 78.94 257 ALA A N 1
ATOM 2060 C CA . ALA A 1 257 ? -14.058 7.606 0.532 1.00 78.94 257 ALA A CA 1
ATOM 2061 C C . ALA A 1 257 ? -13.829 6.561 1.635 1.00 78.94 257 ALA A C 1
ATOM 2063 O O . ALA A 1 257 ? -14.531 6.525 2.650 1.00 78.94 257 ALA A O 1
ATOM 2064 N N . VAL A 1 258 ? -12.773 5.768 1.494 1.00 79.38 258 VAL A N 1
ATOM 2065 C CA . VAL A 1 258 ? -12.417 4.738 2.470 1.00 79.38 258 VAL A CA 1
ATOM 2066 C C . VAL A 1 258 ? -11.872 5.342 3.765 1.00 79.38 258 VAL A C 1
ATOM 2068 O O . VAL A 1 258 ? -12.153 4.827 4.844 1.00 79.38 258 VAL A O 1
ATOM 2071 N N . GLN A 1 259 ? -11.134 6.458 3.710 1.00 78.50 259 GLN A N 1
ATOM 2072 C CA . GLN A 1 259 ? -10.726 7.176 4.923 1.00 78.50 259 GLN A CA 1
ATOM 2073 C C . GLN A 1 259 ? -11.963 7.612 5.727 1.00 78.50 259 GLN A C 1
ATOM 2075 O O . GLN A 1 259 ? -11.985 7.468 6.950 1.00 78.50 259 GLN A O 1
ATOM 2080 N N . ALA A 1 260 ? -13.016 8.095 5.061 1.00 75.88 260 ALA A N 1
ATOM 2081 C CA . ALA A 1 260 ? -14.273 8.442 5.718 1.00 75.88 260 ALA A CA 1
ATOM 2082 C C . ALA A 1 260 ? -14.965 7.214 6.338 1.00 75.88 260 ALA A C 1
ATOM 2084 O O . ALA A 1 260 ? -15.504 7.313 7.444 1.00 75.88 260 ALA A O 1
ATOM 2085 N N . LEU A 1 261 ? -14.915 6.054 5.672 1.00 77.62 261 LEU A N 1
ATOM 2086 C CA . LEU A 1 261 ? -15.404 4.789 6.226 1.00 77.62 261 LEU A CA 1
ATOM 2087 C C . LEU A 1 261 ? -14.626 4.389 7.488 1.00 77.62 261 LEU A C 1
ATOM 2089 O O . LEU A 1 261 ? -15.241 4.164 8.528 1.00 77.62 261 LEU A O 1
ATOM 2093 N N . HIS A 1 262 ? -13.291 4.393 7.443 1.00 78.81 262 HIS A N 1
ATOM 2094 C CA . HIS A 1 262 ? -12.455 4.060 8.601 1.00 78.81 262 HIS A CA 1
ATOM 2095 C C . HIS A 1 262 ? -12.696 5.007 9.781 1.00 78.81 262 HIS A C 1
ATOM 2097 O O . HIS A 1 262 ? -12.715 4.561 10.924 1.00 78.81 262 HIS A O 1
ATOM 2103 N N . LYS A 1 263 ? -12.930 6.305 9.535 1.00 76.44 263 LYS A N 1
ATOM 2104 C CA . LYS A 1 263 ? -13.302 7.259 10.597 1.00 76.44 263 LYS A CA 1
ATOM 2105 C C . LYS A 1 263 ? -14.621 6.865 11.268 1.00 76.44 263 LYS A C 1
ATOM 2107 O O . LYS A 1 263 ? -14.707 6.895 12.493 1.00 76.44 263 LYS A O 1
ATOM 2112 N N . LYS A 1 264 ? -15.635 6.467 10.490 1.00 76.38 264 LYS A N 1
ATOM 2113 C CA . LYS A 1 264 ? -16.921 5.988 11.032 1.00 76.38 264 LYS A CA 1
ATOM 2114 C C . LYS A 1 264 ? -16.737 4.724 11.874 1.00 76.38 264 LYS A C 1
ATOM 2116 O O . LYS A 1 264 ? -17.269 4.652 12.978 1.00 76.38 264 LYS A O 1
ATOM 2121 N N . GLU A 1 265 ? -15.963 3.760 11.381 1.00 80.88 265 GLU A N 1
ATOM 2122 C CA . GLU A 1 265 ? -15.674 2.513 12.101 1.00 80.88 265 GLU A CA 1
ATOM 2123 C C . GLU A 1 265 ? -14.886 2.769 13.388 1.00 80.88 265 GLU A C 1
ATOM 2125 O O . GLU A 1 265 ? -15.234 2.232 14.438 1.00 80.88 265 GLU A O 1
ATOM 2130 N N . LEU A 1 266 ? -13.892 3.660 13.343 1.00 81.50 266 LEU A N 1
ATOM 2131 C CA . LEU A 1 266 ? -13.116 4.052 14.514 1.00 81.50 266 LEU A CA 1
ATOM 2132 C C . LEU A 1 266 ? -14.007 4.666 15.596 1.00 81.50 266 LEU A C 1
ATOM 2134 O O . LEU A 1 266 ? -13.873 4.299 16.758 1.00 81.50 266 LEU A O 1
ATOM 2138 N N . VAL A 1 267 ? -14.948 5.549 15.243 1.00 78.56 267 VAL A N 1
ATOM 2139 C CA . VAL A 1 267 ? -15.903 6.099 16.223 1.00 78.56 267 VAL A CA 1
ATOM 2140 C C . VAL A 1 267 ? -16.717 4.994 16.886 1.00 78.56 267 VAL A C 1
ATOM 2142 O O . VAL A 1 267 ? -16.902 5.018 18.101 1.00 78.56 267 VAL A O 1
ATOM 2145 N N . GLN A 1 268 ? -17.203 4.024 16.112 1.00 79.25 268 GLN A N 1
ATOM 2146 C CA . GLN A 1 268 ? -17.980 2.916 16.664 1.00 79.25 268 GLN A CA 1
ATOM 2147 C C . GLN A 1 268 ? -17.140 2.054 17.609 1.00 79.25 268 GLN A C 1
ATOM 2149 O O . GLN A 1 268 ? -17.608 1.712 18.691 1.00 79.25 268 GLN A O 1
ATOM 2154 N N . VAL A 1 269 ? -15.894 1.748 17.237 1.00 82.81 269 VAL A N 1
ATOM 2155 C CA . VAL A 1 269 ? -14.962 0.986 18.082 1.00 82.81 269 VAL A CA 1
ATOM 2156 C C . VAL A 1 269 ? -14.620 1.753 19.358 1.00 82.81 269 VAL A C 1
ATOM 2158 O O . VAL A 1 269 ? -14.626 1.170 20.436 1.00 82.81 269 VAL A O 1
ATOM 2161 N N . LEU A 1 270 ? -14.360 3.057 19.260 1.00 81.44 270 LEU A N 1
ATOM 2162 C CA . LEU A 1 270 ? -14.061 3.897 20.419 1.00 81.44 270 LEU A CA 1
ATOM 2163 C C . LEU A 1 270 ? -15.250 3.987 21.380 1.00 81.44 270 LEU A C 1
ATOM 2165 O O . LEU A 1 270 ? -15.058 3.848 22.584 1.00 81.44 270 LEU A O 1
ATOM 2169 N N . ARG A 1 271 ? -16.473 4.160 20.861 1.00 81.50 271 ARG A N 1
ATOM 2170 C CA . ARG A 1 271 ? -17.699 4.123 21.675 1.00 81.50 271 ARG A CA 1
ATOM 2171 C C . ARG A 1 271 ? -17.873 2.774 22.357 1.00 81.50 271 ARG A C 1
ATOM 2173 O O . ARG A 1 271 ? -18.083 2.737 23.557 1.00 81.50 271 ARG A O 1
ATOM 2180 N N . TRP A 1 272 ? -17.716 1.684 21.612 1.00 82.00 272 TRP A N 1
ATOM 2181 C CA . TRP A 1 272 ? -17.823 0.335 22.160 1.00 82.00 272 TRP A CA 1
ATOM 2182 C C . TRP A 1 272 ? -16.806 0.078 23.281 1.00 82.00 272 TRP A C 1
ATOM 2184 O O . TRP A 1 272 ? -17.169 -0.446 24.328 1.00 82.00 272 TRP A O 1
ATOM 2194 N N . LEU A 1 273 ? -15.547 0.488 23.098 1.00 81.06 273 LEU A N 1
ATOM 2195 C CA . LEU A 1 273 ? -14.513 0.347 24.128 1.00 81.06 273 LEU A CA 1
ATOM 2196 C C . LEU A 1 273 ? -14.787 1.216 25.357 1.00 81.06 273 LEU A C 1
ATOM 2198 O O . LEU A 1 273 ? -14.535 0.767 26.473 1.00 81.06 273 LEU A O 1
ATOM 2202 N N . LYS A 1 274 ? -15.314 2.429 25.155 1.00 78.94 274 LYS A N 1
ATOM 2203 C CA . LYS A 1 274 ? -15.746 3.313 26.241 1.00 78.94 274 LYS A CA 1
ATOM 2204 C C . LYS A 1 274 ? -16.899 2.690 27.032 1.00 78.94 274 LYS A C 1
ATOM 2206 O O . LYS A 1 274 ? -16.815 2.609 28.249 1.00 78.94 274 LYS A O 1
ATOM 2211 N N . ASP A 1 275 ? -17.937 2.213 26.347 1.00 81.50 275 ASP A N 1
ATOM 2212 C CA . ASP A 1 275 ? -19.118 1.597 26.968 1.00 81.50 275 ASP A CA 1
ATOM 2213 C C . ASP A 1 275 ? -18.745 0.325 27.756 1.00 81.50 275 ASP A C 1
ATOM 2215 O O . ASP A 1 275 ? -19.363 0.007 28.773 1.00 81.50 275 ASP A O 1
ATOM 2219 N N . LEU A 1 276 ? -17.696 -0.385 27.325 1.00 82.19 276 LEU A N 1
ATOM 2220 C CA . LEU A 1 276 ? -17.190 -1.568 28.016 1.00 82.19 276 LEU A CA 1
ATOM 2221 C C . LEU A 1 276 ? -16.496 -1.238 29.354 1.00 82.19 276 LEU A C 1
ATOM 2223 O O . LEU A 1 276 ? -16.473 -2.090 30.243 1.00 82.19 276 LEU A O 1
ATOM 2227 N N . GLY A 1 277 ? -15.942 -0.030 29.507 1.00 80.25 277 GLY A N 1
ATOM 2228 C CA . GLY A 1 277 ? -15.344 0.455 30.759 1.00 80.25 277 GLY A CA 1
ATOM 2229 C C . GLY A 1 277 ? -14.082 -0.292 31.215 1.00 80.25 277 GLY A C 1
ATOM 2230 O O . GLY A 1 277 ? -13.739 -0.288 32.394 1.00 80.25 277 GLY A O 1
ATOM 2231 N N . LEU A 1 278 ? -13.395 -1.005 30.309 1.00 76.81 278 LEU A N 1
ATOM 2232 C CA . LEU A 1 278 ? -12.200 -1.783 30.680 1.00 76.81 278 LEU A CA 1
ATOM 2233 C C . LEU A 1 278 ? -11.008 -0.905 31.054 1.00 76.81 278 LEU A C 1
ATOM 2235 O O . LEU A 1 278 ? -10.100 -1.388 31.722 1.00 76.81 278 LEU A O 1
ATOM 2239 N N . ALA A 1 279 ? -10.971 0.339 30.580 1.00 77.94 279 ALA A N 1
ATOM 2240 C CA . ALA A 1 279 ? -9.859 1.239 30.849 1.00 77.94 279 ALA A CA 1
ATOM 2241 C C . ALA A 1 279 ? -9.810 1.646 32.329 1.00 77.94 279 ALA A C 1
ATOM 2243 O O . ALA A 1 279 ? -8.724 1.784 32.884 1.00 77.94 279 ALA A O 1
ATOM 2244 N N . GLU A 1 280 ? -10.980 1.806 32.943 1.00 79.12 280 GLU A N 1
ATOM 2245 C CA . GLU A 1 280 ? -11.166 2.145 34.350 1.00 79.12 280 GLU A CA 1
ATOM 2246 C C . GLU A 1 280 ? -10.978 0.920 35.256 1.00 79.12 280 GLU A C 1
ATOM 2248 O O . GLU A 1 280 ? -10.395 1.025 36.328 1.00 79.12 280 GLU A O 1
ATOM 2253 N N . GLU A 1 281 ? -11.432 -0.259 34.822 1.00 79.06 281 GLU A N 1
ATOM 2254 C CA . GLU A 1 281 ? -11.331 -1.501 35.608 1.00 79.06 281 GLU A CA 1
ATOM 2255 C C . GLU A 1 281 ? -9.924 -2.124 35.567 1.00 79.06 281 GLU A C 1
ATOM 2257 O O . GLU A 1 281 ? -9.475 -2.756 36.524 1.00 79.06 281 GLU A O 1
ATOM 2262 N N . LEU A 1 282 ? -9.216 -1.978 34.442 1.00 80.06 282 LEU A N 1
ATOM 2263 C CA . LEU A 1 282 ? -7.900 -2.571 34.204 1.00 80.06 282 LEU A CA 1
ATOM 2264 C C . LEU A 1 282 ? -6.839 -1.478 34.049 1.00 80.06 282 LEU A C 1
ATOM 2266 O O . LEU A 1 282 ? -6.158 -1.411 33.028 1.00 80.06 282 LEU A O 1
ATOM 2270 N N . GLU A 1 283 ? -6.652 -0.651 35.080 1.00 78.81 283 GLU A N 1
ATOM 2271 C CA . GLU A 1 283 ? -5.684 0.463 35.067 1.00 78.81 283 GLU A CA 1
ATOM 2272 C C . GLU A 1 283 ? -4.238 0.020 34.763 1.00 78.81 283 GLU A C 1
ATOM 2274 O O . GLU A 1 283 ? -3.432 0.787 34.234 1.00 78.81 283 GLU A O 1
ATOM 2279 N N . PHE A 1 284 ? -3.896 -1.239 35.065 1.00 79.88 284 PHE A N 1
ATOM 2280 C CA . PHE A 1 284 ? -2.588 -1.821 34.750 1.00 79.88 284 PHE A CA 1
ATOM 2281 C C . PHE A 1 284 ? -2.409 -2.148 33.256 1.00 79.88 284 PHE A C 1
ATOM 2283 O O . PHE A 1 284 ? -1.280 -2.302 32.781 1.00 79.88 284 PHE A O 1
ATOM 2290 N N . ALA A 1 285 ? -3.503 -2.310 32.509 1.00 78.94 285 ALA A N 1
ATOM 2291 C CA . ALA A 1 285 ? -3.473 -2.664 31.100 1.00 78.94 285 ALA A CA 1
ATOM 2292 C C . ALA A 1 285 ? -3.285 -1.415 30.228 1.00 78.94 285 ALA A C 1
ATOM 2294 O O . ALA A 1 285 ? -3.798 -0.331 30.495 1.00 78.94 285 ALA A O 1
ATOM 2295 N N . ARG A 1 286 ? -2.551 -1.560 29.119 1.00 80.69 286 ARG A N 1
ATOM 2296 C CA . ARG A 1 286 ? -2.398 -0.462 28.152 1.00 80.69 286 ARG A CA 1
ATOM 2297 C C . ARG A 1 286 ? -3.749 -0.180 27.496 1.00 80.69 286 ARG A C 1
ATOM 2299 O O . ARG A 1 286 ? -4.295 -1.085 26.884 1.00 80.69 286 ARG A O 1
ATOM 2306 N N . ASN A 1 287 ? -4.220 1.065 27.516 1.00 77.31 287 ASN A N 1
ATOM 2307 C CA . ASN A 1 287 ? -5.414 1.498 26.785 1.00 77.31 287 ASN A CA 1
ATOM 2308 C C . ASN A 1 287 ? -5.017 2.285 25.522 1.00 77.31 287 ASN A C 1
ATOM 2310 O O . ASN A 1 287 ? -4.789 3.489 25.592 1.00 77.31 287 ASN A O 1
ATOM 2314 N N . GLN A 1 288 ? -4.863 1.609 24.375 1.00 79.94 288 GLN A N 1
ATOM 2315 C CA . GLN A 1 288 ? -4.403 2.226 23.114 1.00 79.94 288 GLN A CA 1
ATOM 2316 C C . GLN A 1 288 ? -5.328 1.887 21.928 1.00 79.94 288 GLN A C 1
ATOM 2318 O O . GLN A 1 288 ? -4.874 1.313 20.931 1.00 79.94 288 GLN A O 1
ATOM 2323 N N . PRO A 1 289 ? -6.616 2.268 21.989 1.00 78.62 289 PRO A N 1
ATOM 2324 C CA . PRO A 1 289 ? -7.649 1.807 21.063 1.00 78.62 289 PRO A CA 1
ATOM 2325 C C . PRO A 1 289 ? -7.375 2.194 19.610 1.00 78.62 289 PRO A C 1
ATOM 2327 O O . PRO A 1 289 ? -7.560 1.388 18.701 1.00 78.62 289 PRO A O 1
ATOM 2330 N N . VAL A 1 290 ? -6.840 3.398 19.390 1.00 78.62 290 VAL A N 1
ATOM 2331 C CA . VAL A 1 290 ? -6.457 3.867 18.052 1.00 78.62 290 VAL A CA 1
ATOM 2332 C C . VAL A 1 290 ? -5.358 2.989 17.464 1.00 78.62 290 VAL A C 1
ATOM 2334 O O . VAL A 1 290 ? -5.447 2.609 16.306 1.00 78.62 290 VAL A O 1
ATOM 2337 N N . LYS A 1 291 ? -4.340 2.612 18.249 1.00 79.94 291 LYS A N 1
ATOM 2338 C CA . LYS A 1 291 ? -3.249 1.764 17.745 1.00 79.94 291 LYS A CA 1
ATOM 2339 C C . LYS A 1 291 ? -3.752 0.372 17.375 1.00 79.94 291 LYS A C 1
ATOM 2341 O O . LYS A 1 291 ? -3.345 -0.158 16.347 1.00 79.94 291 LYS A O 1
ATOM 2346 N N . TRP A 1 292 ? -4.637 -0.208 18.183 1.00 84.12 292 TRP A N 1
ATOM 2347 C CA . TRP A 1 292 ? -5.229 -1.517 17.895 1.00 84.12 292 TRP A CA 1
ATOM 2348 C C . TRP A 1 292 ? -6.115 -1.486 16.651 1.00 84.12 292 TRP A C 1
ATOM 2350 O O . TRP A 1 292 ? -6.026 -2.381 15.808 1.00 84.12 292 TRP A O 1
ATOM 2360 N N . PHE A 1 293 ? -6.909 -0.425 16.493 1.00 82.94 293 PHE A N 1
ATOM 2361 C CA . PHE A 1 293 ? -7.689 -0.202 15.281 1.00 82.94 293 PHE A CA 1
ATOM 2362 C C . PHE A 1 293 ? -6.776 -0.067 14.056 1.00 82.94 293 PHE A C 1
ATOM 2364 O O . PHE A 1 293 ? -6.968 -0.765 13.067 1.00 82.94 293 PHE A O 1
ATOM 2371 N N . THR A 1 294 ? -5.718 0.743 14.143 1.00 79.44 294 THR A N 1
ATOM 2372 C CA . THR A 1 294 ? -4.736 0.922 13.065 1.00 79.44 294 THR A CA 1
ATOM 2373 C C . THR A 1 294 ? -4.094 -0.399 12.634 1.00 79.44 294 THR A C 1
ATOM 2375 O O . THR A 1 294 ? -4.001 -0.666 11.438 1.00 79.44 294 THR A O 1
ATOM 2378 N N . TRP A 1 295 ? -3.699 -1.256 13.580 1.00 80.94 295 TRP A N 1
ATOM 2379 C CA . TRP A 1 295 ? -3.168 -2.590 13.270 1.00 80.94 295 TRP A CA 1
ATOM 2380 C C . TRP A 1 295 ? -4.196 -3.501 12.604 1.00 80.94 295 TRP A C 1
ATOM 2382 O O . TRP A 1 295 ? -3.851 -4.260 11.696 1.00 80.94 295 TRP A O 1
ATOM 2392 N N . SER A 1 296 ? -5.459 -3.395 13.014 1.00 82.12 296 SER A N 1
ATOM 2393 C CA . SER A 1 296 ? -6.556 -4.117 12.369 1.00 82.12 296 SER A CA 1
ATOM 2394 C C . SER A 1 296 ? -6.708 -3.667 10.917 1.00 82.12 296 SER A C 1
ATOM 2396 O O . SER A 1 296 ? -6.805 -4.517 10.043 1.00 82.12 296 SER A O 1
ATOM 2398 N N . MET A 1 297 ? -6.601 -2.365 10.634 1.00 77.44 297 MET A N 1
ATOM 2399 C CA . MET A 1 297 ? -6.640 -1.836 9.263 1.00 77.44 297 MET A CA 1
ATOM 2400 C C . MET A 1 297 ? -5.403 -2.178 8.425 1.00 77.44 297 MET A C 1
ATOM 2402 O O . MET A 1 297 ? -5.489 -2.274 7.204 1.00 77.44 297 MET A O 1
ATOM 2406 N N . ALA A 1 298 ? -4.241 -2.348 9.058 1.00 75.62 298 ALA A N 1
ATOM 2407 C CA . ALA A 1 298 ? -3.032 -2.817 8.383 1.00 75.62 298 ALA A CA 1
ATOM 2408 C C . ALA A 1 298 ? -3.137 -4.296 7.984 1.00 75.62 298 ALA A C 1
ATOM 2410 O O . ALA A 1 298 ? -2.675 -4.675 6.910 1.00 75.62 298 ALA A O 1
ATOM 2411 N N . SER A 1 299 ? -3.755 -5.107 8.847 1.00 73.06 299 SER A N 1
ATOM 2412 C CA . SER A 1 299 ? -3.895 -6.557 8.668 1.00 73.06 299 SER A CA 1
ATOM 2413 C C . SER A 1 299 ? -5.065 -6.909 7.746 1.00 73.06 299 SER A C 1
ATOM 2415 O O . SER A 1 299 ? -4.941 -7.752 6.863 1.00 73.06 299 SER A O 1
ATOM 2417 N N . TRP A 1 300 ? -6.200 -6.234 7.929 1.00 64.44 300 TRP A N 1
ATOM 2418 C CA . TRP A 1 300 ? -7.350 -6.282 7.039 1.00 64.44 300 TRP A CA 1
ATOM 2419 C C . TRP A 1 300 ? -7.252 -5.133 6.046 1.00 64.44 300 TRP A C 1
ATOM 2421 O O . TRP A 1 300 ? -7.837 -4.069 6.239 1.00 64.44 300 TRP A O 1
ATOM 2431 N N . GLN A 1 301 ? -6.558 -5.378 4.936 1.00 58.59 301 GLN A N 1
ATOM 2432 C CA . GLN A 1 301 ? -6.836 -4.637 3.708 1.00 58.59 301 GLN A CA 1
ATOM 2433 C C . GLN A 1 301 ? -8.350 -4.780 3.449 1.00 58.59 301 GLN A C 1
ATOM 2435 O O . GLN A 1 301 ? -8.804 -5.912 3.233 1.00 58.59 301 GLN A O 1
ATOM 2440 N N . PRO A 1 302 ? -9.153 -3.697 3.510 1.00 49.50 302 PRO A N 1
ATOM 2441 C CA . PRO A 1 302 ? -10.615 -3.793 3.550 1.00 49.50 302 PRO A CA 1
ATOM 2442 C C . PRO A 1 302 ? -11.190 -4.636 2.405 1.00 49.50 302 PRO A C 1
ATOM 2444 O O . PRO A 1 302 ? -12.201 -5.309 2.558 1.00 49.50 302 PRO A O 1
ATOM 2447 N N . PHE A 1 303 ? -10.506 -4.687 1.263 1.00 51.66 303 PHE A N 1
ATOM 2448 C CA . PHE A 1 303 ? -11.063 -5.185 0.009 1.00 51.66 303 PHE A CA 1
ATOM 2449 C C . PHE A 1 303 ? -10.739 -6.635 -0.353 1.00 51.66 303 PHE A C 1
ATOM 2451 O O . PHE A 1 303 ? -11.350 -7.177 -1.280 1.00 51.66 303 PHE A O 1
ATOM 2458 N N . GLN A 1 304 ? -9.871 -7.303 0.414 1.00 46.34 304 GLN A N 1
ATOM 2459 C CA . GLN A 1 304 ? -9.756 -8.767 0.363 1.00 46.34 304 GLN A CA 1
ATOM 2460 C C . GLN A 1 304 ? -10.937 -9.452 1.073 1.00 46.34 304 GLN A C 1
ATOM 2462 O O . GLN A 1 304 ? -11.180 -10.641 0.873 1.00 46.34 304 GLN A O 1
ATOM 2467 N N . ASN A 1 305 ? -11.719 -8.703 1.863 1.00 44.69 305 ASN A N 1
ATOM 2468 C CA . ASN A 1 305 ? -12.891 -9.217 2.556 1.00 44.69 305 ASN A CA 1
ATOM 2469 C C . ASN A 1 305 ? -14.192 -8.889 1.779 1.00 44.69 305 ASN A C 1
ATOM 2471 O O . ASN A 1 305 ? -14.576 -7.719 1.663 1.00 44.69 305 ASN A O 1
ATOM 2475 N N . PRO A 1 306 ? -14.934 -9.896 1.278 1.00 43.69 306 PRO A N 1
ATOM 2476 C CA . PRO A 1 306 ? -16.159 -9.686 0.500 1.00 43.69 306 PRO A CA 1
ATOM 2477 C C . PRO A 1 306 ? -17.283 -8.945 1.252 1.00 43.69 306 PRO A C 1
ATOM 2479 O O . PRO A 1 306 ? -18.200 -8.425 0.613 1.00 43.69 306 PRO A O 1
ATOM 2482 N N . VAL A 1 307 ? -17.224 -8.852 2.587 1.00 44.34 307 VAL A N 1
ATOM 2483 C CA . VAL A 1 307 ? -18.187 -8.091 3.405 1.00 44.34 307 VAL A CA 1
ATOM 2484 C C . VAL A 1 307 ? -18.056 -6.579 3.186 1.00 44.34 307 VAL A C 1
ATOM 2486 O O . VAL A 1 307 ? -19.072 -5.886 3.110 1.00 44.34 307 VAL A O 1
ATOM 2489 N N . TYR A 1 308 ? -16.836 -6.068 3.016 1.00 46.06 308 TYR A N 1
ATOM 2490 C CA . TYR A 1 308 ? -16.581 -4.647 2.751 1.00 46.06 308 TYR A CA 1
ATOM 2491 C C . TYR A 1 308 ? -16.944 -4.263 1.312 1.00 46.06 308 TYR A C 1
ATOM 2493 O O . TYR A 1 308 ? -17.615 -3.253 1.102 1.00 46.06 308 TYR A O 1
ATOM 2501 N N . ARG A 1 309 ? -16.652 -5.137 0.333 1.00 45.38 309 ARG A N 1
ATOM 2502 C CA . ARG A 1 309 ? -17.039 -4.963 -1.084 1.00 45.38 309 ARG A CA 1
ATOM 2503 C C . ARG A 1 309 ? -18.548 -4.726 -1.262 1.00 45.38 309 ARG A C 1
ATOM 2505 O O . ARG A 1 309 ? -18.966 -3.940 -2.106 1.00 45.38 309 ARG A O 1
ATOM 2512 N N . LYS A 1 310 ? -19.383 -5.382 -0.446 1.00 42.34 310 LYS A N 1
ATOM 2513 C CA . LYS A 1 310 ? -20.849 -5.221 -0.477 1.00 42.34 310 LYS A CA 1
ATOM 2514 C C . LYS A 1 310 ? -21.353 -3.931 0.181 1.00 42.34 310 LYS A C 1
ATOM 2516 O O . LYS A 1 310 ? -22.461 -3.511 -0.140 1.00 42.34 310 LYS A O 1
ATOM 2521 N N . ARG A 1 311 ? -20.600 -3.312 1.101 1.00 46.06 311 ARG A N 1
ATOM 2522 C CA . ARG A 1 311 ? -21.018 -2.064 1.774 1.00 46.06 311 ARG A CA 1
ATOM 2523 C C . ARG A 1 311 ? -20.846 -0.832 0.884 1.00 46.06 311 ARG A C 1
ATOM 2525 O O . ARG A 1 311 ? -21.667 0.078 0.972 1.00 46.06 311 ARG A O 1
ATOM 2532 N N . GLU A 1 312 ? -19.849 -0.830 0.003 1.00 42.25 312 GLU A N 1
ATOM 2533 C CA . GLU A 1 312 ? -19.667 0.237 -0.993 1.00 42.25 312 GLU A CA 1
ATOM 2534 C C . GLU A 1 312 ? -20.685 0.154 -2.131 1.00 42.25 312 GLU A C 1
ATOM 2536 O O . GLU A 1 312 ? -21.271 1.164 -2.498 1.00 42.25 312 GLU A O 1
ATOM 2541 N N . LEU A 1 313 ? -20.975 -1.051 -2.636 1.00 39.44 313 LEU A N 1
ATOM 2542 C CA . LEU A 1 313 ? -21.939 -1.238 -3.730 1.00 39.44 313 LEU A CA 1
ATOM 2543 C C . LEU A 1 313 ? -23.393 -0.924 -3.336 1.00 39.44 313 LEU A C 1
ATOM 2545 O O . LEU A 1 313 ? -24.211 -0.660 -4.209 1.00 39.44 313 LEU A O 1
ATOM 2549 N N . ASN A 1 314 ? -23.713 -0.950 -2.038 1.00 32.62 314 ASN A N 1
ATOM 2550 C CA . ASN A 1 314 ? -25.076 -0.786 -1.526 1.00 32.62 314 ASN A CA 1
ATOM 2551 C C . ASN A 1 314 ? -25.278 0.479 -0.678 1.00 32.62 314 ASN A C 1
ATOM 2553 O O . ASN A 1 314 ? -26.324 0.598 -0.044 1.00 32.62 314 ASN A O 1
ATOM 2557 N N . SER A 1 315 ? -24.312 1.402 -0.612 1.00 33.75 315 SER A N 1
ATOM 2558 C CA . SER A 1 315 ? -24.533 2.693 0.052 1.00 33.75 315 SER A CA 1
ATOM 2559 C C . SER A 1 315 ? -25.246 3.639 -0.922 1.00 33.75 315 SER A C 1
ATOM 2561 O O . SER A 1 315 ? -24.609 4.099 -1.863 1.00 33.75 315 SER A O 1
ATOM 2563 N N . PRO A 1 316 ? -26.541 3.963 -0.726 1.00 28.44 316 PRO A N 1
ATOM 2564 C CA . PRO A 1 316 ? -27.303 4.786 -1.672 1.00 28.44 316 PRO A CA 1
ATOM 2565 C C . PRO A 1 316 ? -26.939 6.275 -1.607 1.00 28.44 316 PRO A C 1
ATOM 2567 O O . PRO A 1 316 ? -27.469 7.062 -2.379 1.00 28.44 316 PRO A O 1
ATOM 2570 N N . ASN A 1 317 ? -26.072 6.659 -0.665 1.00 30.14 317 ASN A N 1
ATOM 2571 C CA . ASN A 1 317 ? -25.711 8.038 -0.369 1.00 30.14 317 ASN A CA 1
ATOM 2572 C C . ASN A 1 317 ? -24.184 8.151 -0.275 1.00 30.14 317 ASN A C 1
ATOM 2574 O O . ASN A 1 317 ? -23.613 8.014 0.812 1.00 30.14 317 ASN A O 1
ATOM 2578 N N . LEU A 1 318 ? -23.550 8.380 -1.422 1.00 33.31 318 LEU A N 1
ATOM 2579 C CA . LEU A 1 318 ? -22.232 8.997 -1.559 1.00 33.31 318 LEU A CA 1
ATOM 2580 C C . LEU A 1 318 ? -22.289 9.989 -2.717 1.00 33.31 318 LEU A C 1
ATOM 2582 O O . LEU A 1 318 ? -22.772 9.582 -3.798 1.00 33.31 318 LEU A O 1
#

Secondary structure (DSSP, 8-state):
-------S-TT---HHHHHHHHHHHHHSSHHHHHHHHHHHH-------HHHHHHHHHHHHHHTT-TTTTHHHHHHS--------TT-HHHHHHHHHHSSSS-SSHHHHHHHHHHHHHTT-GGGSHHHHHHHHHHHHHHHHHH-SS-TTGGGB-TTS-B-GGGTTT-HHHHHHHHHHHTTPPTT-HHHHHHHHHHHHHHHHHGGGS-HHHHHHHHHHHHS-GGG--HHHHHHHHHHHHTTSTT--HHHHHHHHHHHHHHHHHHHHHHHHHHHHHHHHTHHHH-TTS---HHHHHHHHHHHS-GGGSHHHHHHHHT-S--

Radius of gyration: 25.0 Å; chains: 1; bounding box: 60×49×69 Å

Foldseek 3Di:
DPDDDPDDDPPDDDPVNVVVVVCCVVQCPPLVVVLVVVLVVPPPDDPDPVVLLVLLLVLCVVLVPVPNPVVCCQLVVAPPDPDDPDCLVVLLVVLVPPQLPDPDLVSNVVSCVLCVLLVNCLSVVVSNVVSVVVVVVVCVVVDPDDPCCVQADPVRAGVPVVCLPPLPVLLVLLLVLVVDDPPPVSSVNSNVVSLVSLVVCLVVDDPLSSLVSVLCVVAPPVRDLSLSCNVVVLVSLVVPPPHDVSSSVNSSVVNVVVSSVLSVVLSSQSVSVVSSCCCVVCVVDDDDSVVVSVVVCSVCVPSVDVVSVVVVVPDPDD

Sequence (318 aa):
MLECVDQENPQVVDGPLRQAIALREALCGDRLRDCKDQYYSNKTPFTSTNELELAIGQILVECNNNLLHSFTVYIFHKFKTEATGSNHGSLKNIIRKEPLDAESPEMCMTMIDALQNLVVDYHFQEEITIALTRQCRAIVETSGRDVFNKFMDKDGKFKMSSTKEDVRGMLSLYEAADFGIEGEDSLQNVKVLIVKQLHTSLETMEHDLAKLVEYTLECPSQKRLPRFMTKQYTELYEKIGRKNDVLLEFAKMDFNAVQALHKKELVQVLRWLKDLGLAEELEFARNQPVKWFTWSMASWQPFQNPVYRKRELNSPNL